Protein AF-A0A098VLY6-F1 (afdb_monomer)

Sequence (222 aa):
MALKIIPLNLQITNHDNAEEPDHNSGEKIPYRSRPRDVLHELLITQALSPPDILPPIWNGFIRLYGAALVSGAYPSILMRSWHDYESKFGSENLPPSLLDQFMDDQHYMILLLEYGGVDLDHFPLTTLPQLKSLFSQLDYAFEHRDLHLGNILIQSCDDPHHHNDGSKRDAVVCQKVPMFIPVPSEFSGVLPENFASSGIQATIIDYSLSRLQPSAFCFSLI

Foldseek 3Di:
DDKDKAWADPPPDPDPDPPDPPPVVVQDAFDHDYPVLVVVQVVVLCVQAFDPDVVGADQQAKHWPDKDKAFFQDDPVVLVVVVVCCVPPNDPTDRSNSVCVCGRVIIIMMTDIDDLAAFQVPDPPPDPLQVVLVVVSPDDPWFLVDDDSRQKHKDFLPDCVPDDPPDPDDSPPVPQNDDPDPPDPVCPVDDDPGSDNSRMDIYGDDSSPIDDDPVVVPPDPD

Organism: NCBI:txid1485682

InterPro domains:
  I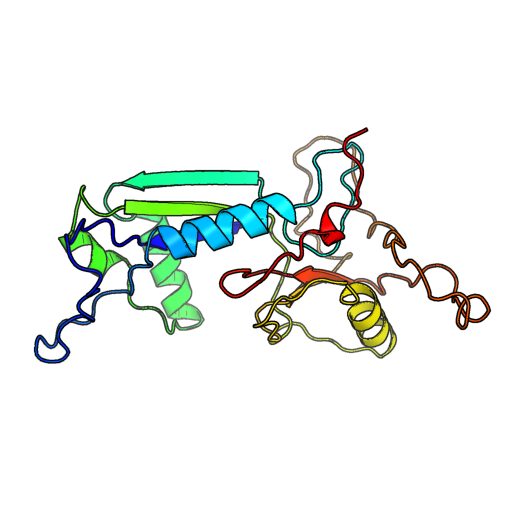PR011009 Protein kinase-like domain superfamily [SSF56112] (90-213)

Structure (mmCIF, N/CA/C/O backbone):
data_AF-A0A098VLY6-F1
#
_entry.id   AF-A0A098VLY6-F1
#
loop_
_atom_site.group_PDB
_atom_site.id
_atom_site.type_symbol
_atom_site.label_atom_id
_atom_site.label_alt_id
_atom_site.label_comp_id
_atom_site.label_asym_id
_atom_site.label_entity_id
_atom_site.label_seq_id
_atom_site.pdbx_PDB_ins_code
_atom_site.Cartn_x
_atom_site.Cartn_y
_atom_site.Cartn_z
_atom_site.occupancy
_atom_site.B_iso_or_equiv
_atom_site.auth_seq_id
_atom_site.auth_comp_id
_atom_site.auth_asym_id
_atom_site.auth_atom_id
_atom_site.pdbx_PDB_model_num
ATOM 1 N N . MET A 1 1 ? -6.340 -9.306 -1.194 1.00 86.69 1 MET A N 1
ATOM 2 C CA . MET A 1 1 ? -4.916 -8.989 -1.447 1.00 86.69 1 MET A CA 1
ATOM 3 C C . MET A 1 1 ? -4.819 -7.728 -2.290 1.00 86.69 1 MET A C 1
ATOM 5 O O . MET A 1 1 ? -5.724 -7.491 -3.085 1.00 86.69 1 MET A O 1
ATOM 9 N N . ALA A 1 2 ? -3.742 -6.963 -2.135 1.00 92.81 2 ALA A N 1
ATOM 10 C CA . ALA A 1 2 ? -3.423 -5.757 -2.895 1.00 92.81 2 ALA A CA 1
ATOM 11 C C . ALA A 1 2 ? -1.984 -5.830 -3.445 1.00 92.81 2 ALA A C 1
ATOM 13 O O . ALA A 1 2 ? -1.121 -6.475 -2.850 1.00 92.81 2 ALA A O 1
ATOM 14 N N . LEU A 1 3 ? -1.725 -5.183 -4.585 1.00 94.56 3 LEU A N 1
ATOM 15 C CA . LEU A 1 3 ? -0.396 -5.095 -5.202 1.00 94.56 3 LEU A CA 1
ATOM 16 C C . LEU A 1 3 ? 0.074 -3.638 -5.191 1.00 94.56 3 LEU A C 1
ATOM 18 O O . LEU A 1 3 ? -0.555 -2.796 -5.831 1.00 94.56 3 LEU A O 1
ATOM 22 N N . LYS A 1 4 ? 1.196 -3.351 -4.522 1.00 95.69 4 LYS A N 1
ATOM 23 C CA . LYS A 1 4 ? 1.906 -2.066 -4.647 1.00 95.69 4 LYS A CA 1
ATOM 24 C C . LYS A 1 4 ? 3.046 -2.248 -5.647 1.00 95.69 4 LYS A C 1
ATOM 26 O O . LYS A 1 4 ? 3.970 -3.016 -5.393 1.00 95.69 4 LYS A O 1
ATOM 31 N N . ILE A 1 5 ? 2.951 -1.583 -6.798 1.00 95.75 5 ILE A N 1
ATOM 32 C CA . ILE A 1 5 ? 3.927 -1.673 -7.894 1.00 95.75 5 ILE A CA 1
ATOM 33 C C . ILE A 1 5 ? 4.701 -0.359 -7.944 1.00 95.75 5 ILE A C 1
ATOM 35 O O . ILE A 1 5 ? 4.121 0.685 -8.230 1.00 95.75 5 ILE A O 1
ATOM 39 N N . ILE A 1 6 ? 6.000 -0.414 -7.662 1.00 95.44 6 ILE A N 1
ATOM 40 C CA . ILE A 1 6 ? 6.855 0.761 -7.479 1.00 95.44 6 ILE A CA 1
ATOM 41 C C . ILE A 1 6 ? 7.921 0.771 -8.583 1.00 95.44 6 ILE A C 1
ATOM 43 O O . ILE A 1 6 ? 8.820 -0.076 -8.555 1.00 95.44 6 ILE A O 1
ATOM 47 N N . PRO A 1 7 ? 7.851 1.694 -9.560 1.00 94.62 7 PRO A N 1
ATOM 48 C CA . PRO A 1 7 ? 8.893 1.853 -10.569 1.00 94.62 7 PRO A CA 1
ATOM 49 C C . PRO A 1 7 ? 10.218 2.251 -9.920 1.00 94.62 7 PRO A C 1
ATOM 51 O O . PRO A 1 7 ? 10.258 3.163 -9.094 1.00 94.62 7 PRO A O 1
ATOM 54 N N . LEU A 1 8 ? 11.310 1.592 -10.303 1.00 93.81 8 LEU A N 1
ATOM 55 C CA . LEU A 1 8 ? 12.643 1.864 -9.771 1.00 93.81 8 LEU A CA 1
ATOM 56 C C . LEU A 1 8 ? 13.496 2.637 -10.769 1.00 93.81 8 LEU A C 1
ATOM 58 O O . LEU A 1 8 ? 13.452 2.396 -11.978 1.00 93.81 8 LEU A O 1
ATOM 62 N N . ASN A 1 9 ? 14.331 3.528 -10.242 1.00 90.62 9 ASN A N 1
ATOM 63 C CA . ASN A 1 9 ? 15.447 4.100 -10.977 1.00 90.62 9 ASN A CA 1
ATOM 64 C C . ASN A 1 9 ? 16.733 3.332 -10.629 1.00 90.62 9 ASN A C 1
ATOM 66 O O . ASN A 1 9 ? 17.380 3.629 -9.626 1.00 90.62 9 ASN A O 1
ATOM 70 N N . LEU A 1 10 ? 17.084 2.323 -11.436 1.00 81.25 10 LEU A N 1
ATOM 71 C CA . LEU A 1 10 ? 18.327 1.551 -11.274 1.00 81.25 10 LEU A CA 1
ATOM 72 C C . LEU A 1 10 ? 19.526 2.152 -12.012 1.00 81.25 10 LEU A C 1
ATOM 74 O O . LEU A 1 10 ? 20.579 1.517 -12.043 1.00 81.25 10 LEU A O 1
ATOM 78 N N . GLN A 1 11 ? 19.403 3.341 -12.612 1.00 69.44 11 GLN A N 1
ATOM 79 C CA . GLN A 1 11 ? 20.552 3.958 -13.265 1.00 69.44 11 GLN A CA 1
ATOM 80 C C . GLN A 1 11 ? 21.645 4.197 -12.217 1.00 69.44 11 GLN A C 1
ATOM 82 O O . GLN A 1 11 ? 21.508 5.033 -11.327 1.00 69.44 11 GLN A O 1
ATOM 87 N N . ILE A 1 12 ? 22.720 3.409 -12.312 1.00 53.53 12 ILE A N 1
ATOM 88 C CA . ILE A 1 12 ? 23.931 3.542 -11.504 1.00 53.53 12 ILE A CA 1
ATOM 89 C C . ILE A 1 12 ? 24.645 4.794 -12.014 1.00 53.53 12 ILE A C 1
ATOM 91 O O . ILE A 1 12 ? 25.591 4.720 -12.798 1.00 53.53 12 ILE A O 1
ATOM 95 N N . THR A 1 13 ? 24.170 5.973 -11.632 1.00 47.97 13 THR A N 1
ATOM 96 C CA . THR A 1 13 ? 24.978 7.174 -11.780 1.00 47.97 13 THR A CA 1
ATOM 97 C C . THR A 1 13 ? 26.049 7.103 -10.700 1.00 47.97 13 THR A C 1
ATOM 99 O O . THR A 1 13 ? 25.750 7.029 -9.511 1.00 47.97 13 THR A O 1
ATOM 102 N N . ASN A 1 14 ? 27.326 7.149 -11.090 1.00 41.88 14 ASN A N 1
ATOM 103 C CA . ASN A 1 14 ? 28.462 7.351 -10.175 1.00 41.88 14 ASN A CA 1
ATOM 104 C C . ASN A 1 14 ? 28.452 8.753 -9.519 1.00 41.88 14 ASN A C 1
ATOM 106 O O . ASN A 1 14 ? 29.492 9.316 -9.191 1.00 41.88 14 ASN A O 1
ATOM 110 N N . HIS A 1 15 ? 27.272 9.335 -9.340 1.00 41.22 15 HIS A N 1
ATOM 111 C CA . HIS A 1 15 ? 27.035 10.598 -8.683 1.00 41.22 15 HIS A CA 1
ATOM 112 C C . HIS A 1 15 ? 25.651 10.551 -8.041 1.00 41.22 15 HIS A C 1
ATOM 114 O O . HIS A 1 15 ? 24.665 10.259 -8.717 1.00 41.22 15 HIS A O 1
ATOM 120 N N . ASP A 1 16 ? 25.592 10.923 -6.762 1.00 42.56 16 ASP A N 1
ATOM 121 C CA . ASP A 1 16 ? 24.393 11.161 -5.941 1.00 42.56 16 ASP A CA 1
ATOM 122 C C . ASP A 1 16 ? 23.454 12.265 -6.480 1.00 42.56 16 ASP A C 1
ATOM 124 O O . ASP A 1 16 ? 22.552 12.732 -5.785 1.00 42.56 16 ASP A O 1
ATOM 128 N N . ASN A 1 17 ? 23.630 12.675 -7.734 1.00 42.62 17 ASN A N 1
ATOM 129 C CA . ASN A 1 17 ? 22.722 13.553 -8.441 1.00 42.62 17 ASN A CA 1
ATOM 130 C C . ASN A 1 17 ? 21.730 12.660 -9.181 1.00 42.62 17 ASN A C 1
ATOM 132 O O . ASN A 1 17 ? 21.939 12.302 -10.337 1.00 42.62 17 ASN A O 1
ATOM 136 N N . ALA A 1 18 ? 20.647 12.282 -8.502 1.00 45.72 18 ALA A N 1
ATOM 137 C CA . ALA A 1 18 ? 19.422 11.997 -9.229 1.00 45.72 18 ALA A CA 1
ATOM 138 C C . ALA A 1 18 ? 19.091 13.285 -9.990 1.00 45.72 18 ALA A C 1
ATOM 140 O O . ALA A 1 18 ? 18.634 14.248 -9.377 1.00 45.72 18 ALA A O 1
ATOM 141 N N . GLU A 1 19 ? 19.420 13.344 -11.279 1.00 45.22 19 GLU A N 1
ATOM 142 C CA . GLU A 1 19 ? 18.868 14.373 -12.145 1.00 45.22 19 GLU A CA 1
ATOM 143 C C . GLU A 1 19 ? 17.350 14.205 -12.055 1.00 45.22 19 GLU A C 1
ATOM 145 O O . GLU A 1 19 ? 16.788 13.199 -12.499 1.00 45.22 19 GLU A O 1
ATOM 150 N N . GLU A 1 20 ? 16.692 15.147 -11.374 1.00 50.47 20 GLU A N 1
ATOM 151 C CA . GLU A 1 20 ? 15.270 15.352 -11.591 1.00 50.47 20 GLU A CA 1
ATOM 152 C C . GLU A 1 20 ? 15.074 15.491 -13.103 1.00 50.47 20 GLU A C 1
ATOM 154 O O . GLU A 1 20 ? 15.899 16.143 -13.754 1.00 50.47 20 GLU A O 1
ATOM 159 N N . PRO A 1 21 ? 14.055 14.835 -13.682 1.00 48.62 21 PRO A N 1
ATOM 160 C CA . PRO A 1 21 ? 13.837 14.893 -15.117 1.00 48.62 21 PRO A CA 1
ATOM 161 C C . PRO A 1 21 ? 13.827 16.356 -15.552 1.00 48.62 21 PRO A C 1
ATOM 163 O O . PRO A 1 21 ? 13.098 17.165 -14.977 1.00 48.62 21 PRO A O 1
ATOM 166 N N . ASP A 1 22 ? 14.667 16.685 -16.536 1.00 42.53 22 ASP A N 1
ATOM 167 C CA . ASP A 1 22 ? 14.789 18.033 -17.075 1.00 42.53 22 ASP A CA 1
ATOM 168 C C . ASP A 1 22 ? 13.398 18.559 -17.447 1.00 42.53 22 ASP A C 1
ATOM 170 O O . ASP A 1 22 ? 12.787 18.139 -18.439 1.00 42.53 22 ASP A O 1
ATOM 174 N N . HIS A 1 23 ? 12.895 19.489 -16.632 1.00 48.69 23 HIS A N 1
ATOM 175 C CA . HIS A 1 23 ? 11.610 20.148 -16.826 1.00 48.69 23 HIS A CA 1
ATOM 176 C C . HIS A 1 23 ? 11.538 20.936 -18.153 1.00 48.69 23 HIS A C 1
ATOM 178 O O . HIS A 1 23 ? 10.452 21.393 -18.510 1.00 48.69 23 HIS A O 1
ATOM 184 N N . ASN A 1 24 ? 12.635 21.063 -18.918 1.00 46.50 24 ASN A N 1
ATOM 185 C CA . ASN A 1 24 ? 12.639 21.640 -20.269 1.00 46.50 24 ASN A CA 1
ATOM 186 C C . ASN A 1 24 ? 12.339 20.655 -21.411 1.00 46.50 24 ASN A C 1
ATOM 188 O O . ASN A 1 24 ? 12.149 21.106 -22.541 1.00 46.50 24 ASN A O 1
ATOM 192 N N . SER A 1 25 ? 12.259 19.344 -21.167 1.00 51.50 25 SER A N 1
ATOM 193 C CA . SER A 1 25 ? 11.974 18.355 -22.227 1.00 51.50 25 SER A CA 1
ATOM 194 C C . SER A 1 25 ? 10.483 18.212 -22.571 1.00 51.50 25 SER A C 1
ATOM 196 O O . SER A 1 25 ? 10.139 17.638 -23.601 1.00 51.50 25 SER A O 1
ATOM 198 N N . GLY A 1 26 ? 9.575 18.745 -21.744 1.00 56.12 26 GLY A N 1
ATOM 199 C CA . GLY A 1 26 ? 8.121 18.663 -21.957 1.00 56.12 26 GLY A CA 1
ATOM 200 C C . GLY A 1 26 ? 7.519 17.254 -21.826 1.00 56.12 26 GLY A C 1
ATOM 201 O O . GLY A 1 26 ? 6.295 17.120 -21.798 1.00 56.12 26 GLY A O 1
ATOM 202 N N . GLU A 1 27 ? 8.343 16.214 -21.697 1.00 61.16 27 GLU A N 1
ATOM 203 C CA . GLU A 1 27 ? 7.914 14.823 -21.599 1.00 61.16 27 GLU A CA 1
ATOM 204 C C . GLU A 1 27 ? 7.720 14.437 -20.127 1.00 61.16 27 GLU A C 1
ATOM 206 O O . GLU A 1 27 ? 8.661 14.282 -19.349 1.00 61.16 27 GLU A O 1
ATOM 211 N N . LYS A 1 28 ? 6.456 14.336 -19.708 1.00 80.56 28 LYS A N 1
ATOM 212 C CA . LYS A 1 28 ? 6.099 13.914 -18.351 1.00 80.56 28 LYS A CA 1
ATOM 213 C C . LYS A 1 28 ? 6.182 12.394 -18.262 1.00 80.56 28 LYS A C 1
ATOM 215 O O . LYS A 1 28 ? 5.290 11.715 -18.756 1.00 80.56 28 LYS A O 1
ATOM 220 N N . ILE A 1 29 ? 7.208 11.870 -17.601 1.00 82.06 29 ILE A N 1
ATOM 221 C CA . ILE A 1 29 ? 7.307 10.442 -17.266 1.00 82.06 29 ILE A CA 1
ATOM 222 C C . ILE A 1 29 ? 6.875 10.187 -15.814 1.00 82.06 29 ILE A C 1
ATOM 224 O O . ILE A 1 29 ? 7.062 11.065 -14.966 1.00 82.06 29 ILE A O 1
ATOM 228 N N . PRO A 1 30 ? 6.313 9.005 -15.491 1.00 86.31 30 PRO A N 1
ATOM 229 C CA . PRO A 1 30 ? 6.031 8.621 -14.114 1.00 86.31 30 PRO A CA 1
ATOM 230 C C . PRO A 1 30 ? 7.292 8.673 -13.247 1.00 86.31 30 PRO A C 1
ATOM 232 O O . PRO A 1 30 ? 8.387 8.320 -13.695 1.00 86.31 30 PRO A O 1
ATOM 235 N N . TYR A 1 31 ? 7.133 9.097 -11.992 1.00 88.31 31 TYR A N 1
ATOM 236 C CA . TYR A 1 31 ? 8.233 9.121 -11.034 1.00 88.31 31 TYR A CA 1
ATOM 237 C C . TYR A 1 31 ? 8.780 7.706 -10.802 1.00 88.31 31 TYR A C 1
ATOM 239 O O . TYR A 1 31 ? 8.026 6.736 -10.701 1.00 88.31 31 TYR A O 1
ATOM 247 N N . ARG A 1 32 ? 10.108 7.596 -10.709 1.00 91.06 32 ARG A N 1
ATOM 248 C CA . ARG A 1 32 ? 10.817 6.342 -10.438 1.00 91.06 32 ARG A CA 1
ATOM 249 C C . ARG A 1 32 ? 11.577 6.478 -9.126 1.00 91.06 32 ARG A C 1
ATOM 251 O O . ARG A 1 32 ? 12.459 7.328 -9.005 1.00 91.06 32 ARG A O 1
ATOM 258 N N . SER A 1 33 ? 11.248 5.628 -8.164 1.00 93.00 33 SER A N 1
ATOM 259 C CA . SER A 1 33 ? 11.792 5.678 -6.811 1.00 93.00 33 SER A CA 1
ATOM 260 C C . SER A 1 33 ? 13.238 5.193 -6.759 1.00 93.00 33 SER A C 1
ATOM 262 O O . SER A 1 33 ? 13.657 4.311 -7.519 1.00 93.00 33 SER A O 1
ATOM 264 N N . ARG A 1 34 ? 14.018 5.743 -5.822 1.00 93.56 34 ARG A N 1
ATOM 265 C CA . ARG A 1 34 ? 15.383 5.270 -5.575 1.00 93.56 34 ARG A CA 1
ATOM 266 C C . ARG A 1 34 ? 15.329 3.897 -4.899 1.00 93.56 34 ARG A C 1
ATOM 268 O O . ARG A 1 34 ? 14.558 3.720 -3.955 1.00 93.56 34 ARG A O 1
ATOM 275 N N . PRO A 1 35 ? 16.190 2.940 -5.281 1.00 94.00 35 PRO A N 1
ATOM 276 C CA . PRO A 1 35 ? 16.169 1.593 -4.706 1.00 94.00 35 PRO A CA 1
ATOM 277 C C . PRO A 1 35 ? 16.351 1.573 -3.193 1.00 94.00 35 PRO A C 1
ATOM 279 O O . PRO A 1 35 ? 15.764 0.740 -2.513 1.00 94.00 35 PRO A O 1
ATOM 282 N N . ARG A 1 36 ? 17.143 2.510 -2.659 1.00 92.56 36 ARG A N 1
ATOM 283 C CA . ARG A 1 36 ? 17.369 2.648 -1.220 1.00 92.56 36 ARG A CA 1
ATOM 284 C C . ARG A 1 36 ? 16.089 2.994 -0.459 1.00 92.56 36 ARG A C 1
ATOM 286 O O . ARG A 1 36 ? 15.874 2.431 0.608 1.00 92.56 36 ARG A O 1
ATOM 293 N N . ASP A 1 37 ? 15.267 3.884 -1.005 1.00 93.25 37 ASP A N 1
ATOM 294 C CA . ASP A 1 37 ? 14.035 4.339 -0.355 1.00 93.25 37 ASP A CA 1
ATOM 295 C C . ASP A 1 37 ? 12.988 3.217 -0.373 1.00 93.25 37 ASP A C 1
ATOM 297 O O . ASP A 1 37 ? 12.361 2.922 0.640 1.00 93.25 37 ASP A O 1
ATOM 301 N N . VAL A 1 38 ? 12.895 2.490 -1.491 1.00 95.44 38 VAL A N 1
ATOM 302 C CA . VAL A 1 38 ? 12.003 1.326 -1.612 1.00 95.44 38 VAL A CA 1
ATOM 303 C C . VAL A 1 38 ? 12.462 0.155 -0.743 1.00 95.44 38 VAL A C 1
ATOM 305 O O . VAL A 1 38 ? 11.641 -0.534 -0.142 1.00 95.44 38 VAL A O 1
ATOM 308 N N . LEU A 1 39 ? 13.775 -0.074 -0.635 1.00 94.75 39 LEU A N 1
ATOM 309 C CA . LEU A 1 39 ? 14.324 -1.073 0.280 1.00 94.75 39 LEU A CA 1
ATOM 310 C C . LEU A 1 39 ? 14.026 -0.708 1.739 1.00 94.75 39 LEU A C 1
ATOM 312 O O . LEU A 1 39 ? 13.679 -1.588 2.521 1.00 94.75 39 LEU A O 1
ATOM 316 N N . HIS A 1 40 ? 14.145 0.571 2.106 1.00 93.50 40 HIS A N 1
ATOM 317 C CA . HIS A 1 40 ? 13.785 1.058 3.440 1.00 93.50 40 HIS A CA 1
ATOM 318 C C . HIS A 1 40 ? 12.313 0.774 3.756 1.00 93.50 40 HIS A C 1
ATOM 320 O O . HIS A 1 40 ? 12.021 0.177 4.792 1.00 93.50 40 HIS A O 1
ATOM 326 N N . GLU A 1 41 ? 11.405 1.111 2.837 1.00 95.25 41 GLU A N 1
ATOM 327 C CA . GLU A 1 41 ? 9.977 0.816 2.982 1.00 95.25 41 GLU A CA 1
ATOM 328 C C . GLU A 1 41 ? 9.719 -0.693 3.127 1.00 95.25 41 GLU A C 1
ATOM 330 O O . GLU A 1 41 ? 9.025 -1.112 4.055 1.00 95.25 41 GLU A O 1
ATOM 335 N N . LEU A 1 42 ? 10.311 -1.524 2.262 1.00 95.75 42 LEU A N 1
ATOM 336 C CA . LEU A 1 42 ? 10.178 -2.983 2.315 1.00 95.75 42 LEU A CA 1
ATOM 337 C C . LEU A 1 42 ? 10.622 -3.542 3.672 1.00 95.75 42 LEU A C 1
ATOM 339 O O . LEU A 1 42 ? 9.906 -4.347 4.264 1.00 95.75 42 LEU A O 1
ATOM 343 N N . LEU A 1 43 ? 11.778 -3.107 4.181 1.00 94.75 43 LEU A N 1
ATOM 344 C CA . LEU A 1 43 ? 12.317 -3.592 5.452 1.00 94.75 43 LEU A CA 1
ATOM 345 C C . LEU A 1 43 ? 11.423 -3.217 6.638 1.00 94.75 43 LEU A C 1
ATOM 347 O O . LEU A 1 43 ? 11.208 -4.052 7.516 1.00 94.75 43 LEU A O 1
ATOM 351 N N . ILE A 1 44 ? 10.877 -1.997 6.665 1.00 92.62 44 ILE A N 1
ATOM 352 C CA . ILE A 1 44 ? 9.941 -1.592 7.723 1.00 92.62 44 ILE A CA 1
ATOM 353 C C . ILE A 1 44 ? 8.616 -2.343 7.589 1.00 92.62 44 ILE A C 1
ATOM 355 O O . ILE A 1 44 ? 8.123 -2.867 8.586 1.00 92.62 44 ILE A O 1
ATOM 359 N N . THR A 1 45 ? 8.080 -2.462 6.371 1.00 93.62 45 THR A N 1
ATOM 360 C CA . THR A 1 45 ? 6.851 -3.226 6.103 1.00 93.62 45 THR A CA 1
ATOM 361 C C . THR A 1 45 ? 6.999 -4.663 6.586 1.00 93.62 45 THR A C 1
ATOM 363 O O . THR A 1 45 ? 6.136 -5.173 7.292 1.00 93.62 45 THR A O 1
ATOM 366 N N . GLN A 1 46 ? 8.118 -5.311 6.266 1.00 92.94 46 GLN A N 1
ATOM 367 C CA . GLN A 1 46 ? 8.399 -6.676 6.693 1.00 92.94 46 GLN A CA 1
ATOM 368 C C . GLN A 1 46 ? 8.543 -6.794 8.216 1.00 92.94 46 GLN A C 1
ATOM 370 O O . GLN A 1 46 ? 8.065 -7.766 8.791 1.00 92.94 46 GLN A O 1
ATOM 375 N N . ALA A 1 47 ? 9.190 -5.826 8.871 1.00 90.06 47 ALA A N 1
ATOM 376 C CA . ALA A 1 47 ? 9.381 -5.839 10.321 1.00 90.06 47 ALA A CA 1
ATOM 377 C C . ALA A 1 47 ? 8.079 -5.606 11.106 1.00 90.06 47 ALA A C 1
ATOM 379 O O . ALA A 1 47 ? 7.928 -6.145 12.200 1.00 90.06 47 ALA A O 1
ATOM 380 N N . LEU A 1 48 ? 7.158 -4.802 10.566 1.00 88.75 48 LEU A N 1
ATOM 381 C CA . LEU A 1 48 ? 5.858 -4.510 11.179 1.00 88.75 48 LEU A CA 1
ATOM 382 C C . LEU A 1 48 ? 4.771 -5.520 10.804 1.00 88.75 48 LEU A C 1
ATOM 384 O O . LEU A 1 48 ? 3.797 -5.659 11.547 1.00 88.75 48 LEU A O 1
ATOM 388 N N . SER A 1 49 ? 4.935 -6.221 9.677 1.00 89.00 49 SER A N 1
ATOM 389 C CA . SER A 1 49 ? 3.986 -7.224 9.198 1.00 89.00 49 SER A CA 1
ATOM 390 C C . SER A 1 49 ? 3.655 -8.219 10.315 1.00 89.00 49 SER A C 1
ATOM 392 O O . SER A 1 49 ? 4.574 -8.790 10.913 1.00 89.00 49 SER A O 1
ATOM 394 N N . PRO A 1 50 ? 2.363 -8.465 10.604 1.00 84.00 50 PRO A N 1
ATOM 395 C CA . PRO A 1 50 ? 1.993 -9.409 11.638 1.00 84.00 50 PRO A CA 1
ATOM 396 C C . PRO A 1 50 ? 2.564 -10.800 11.334 1.00 84.00 50 PRO A C 1
ATOM 398 O O . PRO A 1 50 ? 2.563 -11.231 10.176 1.00 84.00 50 PRO A O 1
ATOM 401 N N . PRO A 1 51 ? 3.050 -11.520 12.359 1.00 78.56 51 PRO A N 1
ATOM 402 C CA . PRO A 1 51 ? 3.726 -12.790 12.160 1.00 78.56 51 PRO A CA 1
ATOM 403 C C . PRO A 1 51 ? 2.758 -13.860 11.637 1.00 78.56 51 PRO A C 1
ATOM 405 O O . PRO A 1 51 ? 1.557 -13.853 11.933 1.00 78.56 51 PRO A O 1
ATOM 408 N N . ASP A 1 52 ? 3.291 -14.822 10.886 1.00 74.94 52 ASP A N 1
ATOM 409 C CA . ASP A 1 52 ? 2.559 -16.001 10.406 1.00 74.94 52 ASP A CA 1
ATOM 410 C C . ASP A 1 52 ? 2.448 -17.066 11.515 1.00 74.94 52 ASP A C 1
ATOM 412 O O . ASP A 1 52 ? 2.925 -18.194 11.393 1.00 74.94 52 ASP A O 1
ATOM 416 N N . ILE A 1 53 ? 1.845 -16.691 12.646 1.00 72.38 53 ILE A N 1
ATOM 417 C CA . ILE A 1 53 ? 1.508 -17.607 13.745 1.00 72.38 53 ILE A CA 1
ATOM 418 C C . ILE A 1 53 ? 0.053 -18.041 13.569 1.00 72.38 53 ILE A C 1
ATOM 420 O O . ILE A 1 53 ? -0.774 -17.253 13.125 1.00 72.38 53 ILE A O 1
ATOM 424 N N . LEU A 1 54 ? -0.276 -19.289 13.911 1.00 57.22 54 LEU A N 1
ATOM 425 C CA . LEU A 1 54 ? -1.666 -19.738 13.991 1.00 57.22 54 LEU A CA 1
ATOM 426 C C . LEU A 1 54 ? -2.209 -19.544 15.419 1.00 57.22 54 LEU A C 1
ATOM 428 O O . LEU A 1 54 ? -1.608 -20.080 16.355 1.00 57.22 54 LEU A O 1
ATOM 432 N N . PRO A 1 55 ? -3.362 -18.865 15.599 1.00 62.22 55 PRO A N 1
ATOM 433 C CA . PRO A 1 55 ? -4.111 -18.090 14.598 1.00 62.22 55 PRO A CA 1
ATOM 434 C C . PRO A 1 55 ? -3.402 -16.763 14.250 1.00 62.22 55 PRO A C 1
ATOM 436 O O . PRO A 1 55 ? -2.721 -16.226 15.128 1.00 62.22 55 PRO A O 1
ATOM 439 N N . PRO A 1 56 ? -3.563 -16.221 13.018 1.00 62.94 56 PRO A N 1
ATOM 440 C CA . PRO A 1 56 ? -2.925 -14.963 12.620 1.00 62.94 56 PRO A CA 1
ATOM 441 C C . PRO A 1 56 ? -3.321 -13.893 13.622 1.00 62.94 56 PRO A C 1
ATOM 443 O O . PRO A 1 56 ? -4.503 -13.786 13.898 1.00 62.94 56 PRO A O 1
ATOM 446 N N . ILE A 1 57 ? -2.385 -13.141 14.191 1.00 68.62 57 ILE A N 1
ATOM 447 C CA . ILE A 1 57 ? -2.717 -12.088 15.157 1.00 68.62 57 ILE A CA 1
ATOM 448 C C . ILE A 1 57 ? -2.655 -10.754 14.423 1.00 68.62 57 ILE A C 1
ATOM 450 O O . ILE A 1 57 ? -1.584 -10.373 13.953 1.00 68.62 57 ILE A O 1
ATOM 454 N N . TRP A 1 58 ? -3.782 -10.048 14.308 1.00 72.44 58 TRP A N 1
ATOM 455 C CA . TRP A 1 58 ? -3.771 -8.655 13.852 1.00 72.44 58 TRP A CA 1
ATOM 456 C C . TRP A 1 58 ? -3.047 -7.771 14.877 1.00 72.44 58 TRP A C 1
ATOM 458 O O . TRP A 1 58 ? -3.300 -7.862 16.081 1.00 72.44 58 TRP A O 1
ATOM 468 N N . ASN A 1 59 ? -2.138 -6.922 14.395 1.00 78.50 59 ASN A N 1
ATOM 469 C CA . ASN A 1 59 ? -1.292 -6.051 15.215 1.00 78.50 59 ASN A CA 1
ATOM 470 C C . ASN A 1 59 ? -1.368 -4.566 14.810 1.00 78.50 59 ASN A C 1
ATOM 472 O O . ASN A 1 59 ? -0.521 -3.791 15.242 1.00 78.50 59 ASN A O 1
ATOM 476 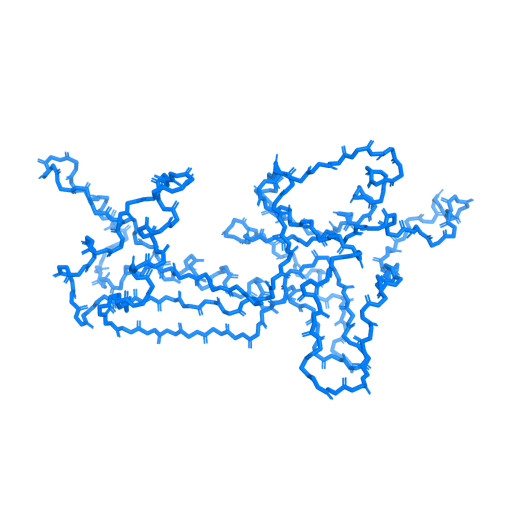N N . GLY A 1 60 ? -2.331 -4.181 13.963 1.00 86.06 60 GLY A N 1
ATOM 477 C CA . GLY A 1 60 ? -2.491 -2.801 13.485 1.00 86.06 60 GLY A CA 1
ATOM 478 C C . GLY A 1 60 ? -1.680 -2.429 12.244 1.00 86.06 60 GLY A C 1
ATOM 479 O O . GLY A 1 60 ? -1.902 -1.356 11.682 1.00 86.06 60 GLY A O 1
ATOM 480 N N . PHE A 1 61 ? -0.797 -3.304 11.764 1.00 90.31 61 PHE A N 1
ATOM 481 C CA . PHE A 1 61 ? 0.056 -3.052 10.603 1.00 90.31 61 PHE A CA 1
ATOM 482 C C . PHE A 1 61 ? -0.293 -3.978 9.439 1.00 90.31 61 PHE A C 1
ATOM 484 O O . PHE A 1 61 ? -0.807 -5.083 9.631 1.00 90.31 61 PHE A O 1
ATOM 491 N N . ILE A 1 62 ? -0.037 -3.518 8.213 1.00 92.69 62 ILE A N 1
ATOM 492 C CA . ILE A 1 62 ? -0.375 -4.280 7.013 1.00 92.69 62 ILE A CA 1
ATOM 493 C C . ILE A 1 62 ? 0.488 -5.533 6.900 1.00 92.69 62 ILE A C 1
ATOM 495 O O . ILE A 1 62 ? 1.709 -5.490 7.065 1.00 92.69 62 ILE A O 1
ATOM 499 N N . ARG A 1 63 ? -0.142 -6.663 6.576 1.00 91.69 63 ARG A N 1
ATOM 500 C CA . ARG A 1 63 ? 0.591 -7.890 6.278 1.00 91.69 63 ARG A CA 1
ATOM 501 C C . ARG A 1 63 ? 1.226 -7.822 4.898 1.00 91.69 63 ARG A C 1
ATOM 503 O O . ARG A 1 63 ? 0.558 -7.546 3.900 1.00 91.69 63 ARG A O 1
ATOM 510 N N . LEU A 1 64 ? 2.510 -8.154 4.856 1.00 93.62 64 LEU A N 1
ATOM 511 C CA . LEU A 1 64 ? 3.272 -8.396 3.640 1.00 93.62 64 LEU A CA 1
ATOM 512 C C . LEU A 1 64 ? 3.349 -9.902 3.392 1.00 93.62 64 LEU A C 1
ATOM 514 O O . LEU A 1 64 ? 3.992 -10.625 4.145 1.00 93.62 64 LEU A O 1
ATOM 518 N N . TYR A 1 65 ? 2.728 -10.377 2.314 1.00 93.62 65 TYR A N 1
ATOM 519 C CA . TYR A 1 65 ? 2.828 -11.779 1.895 1.00 93.62 65 TYR A CA 1
ATOM 520 C C . TYR A 1 65 ? 4.113 -12.074 1.119 1.00 93.62 65 TYR A C 1
ATOM 522 O O . TYR A 1 65 ? 4.565 -13.215 1.069 1.00 93.62 65 TYR A O 1
ATOM 530 N N . GLY A 1 66 ? 4.695 -11.062 0.476 1.00 95.44 66 GLY A N 1
ATOM 531 C CA . GLY A 1 66 ? 5.944 -11.216 -0.259 1.00 95.44 66 GLY A CA 1
ATOM 532 C C . GLY A 1 66 ? 6.318 -9.986 -1.071 1.00 95.44 66 GLY A C 1
ATOM 533 O O . GLY A 1 66 ? 5.505 -9.085 -1.279 1.00 95.44 66 GLY A O 1
ATOM 534 N N . ALA A 1 67 ? 7.558 -9.973 -1.552 1.00 97.25 67 ALA A N 1
ATOM 535 C CA . ALA A 1 67 ? 8.082 -8.932 -2.421 1.00 97.25 67 ALA A CA 1
ATOM 536 C C . ALA A 1 67 ? 8.843 -9.541 -3.604 1.00 97.25 67 ALA A C 1
ATOM 538 O O . ALA A 1 67 ? 9.472 -10.593 -3.467 1.00 97.25 67 ALA A O 1
ATOM 539 N N . ALA A 1 68 ? 8.796 -8.882 -4.759 1.00 97.12 68 ALA A N 1
ATOM 540 C CA . ALA A 1 68 ? 9.499 -9.312 -5.961 1.00 97.12 68 ALA A CA 1
ATOM 541 C C . ALA A 1 68 ? 10.109 -8.118 -6.700 1.00 97.12 68 ALA A C 1
ATOM 543 O O . ALA A 1 68 ? 9.434 -7.122 -6.949 1.00 97.12 68 ALA A O 1
ATOM 544 N N . LEU A 1 69 ? 11.376 -8.251 -7.092 1.00 95.81 69 LEU A N 1
ATOM 545 C CA . LEU A 1 69 ? 12.023 -7.357 -8.046 1.00 95.81 69 LEU A CA 1
ATOM 546 C C . LEU A 1 69 ? 11.850 -7.948 -9.446 1.00 95.81 69 LEU A C 1
ATOM 548 O O . LEU A 1 69 ? 12.320 -9.056 -9.707 1.00 95.81 69 LEU A O 1
ATOM 552 N N . VAL A 1 70 ? 11.186 -7.218 -10.335 1.00 94.19 70 VAL A N 1
ATOM 553 C CA . VAL A 1 70 ? 10.924 -7.647 -11.716 1.00 94.19 70 VAL A CA 1
ATOM 554 C C . VAL A 1 70 ? 11.441 -6.613 -12.711 1.00 94.19 70 VAL A C 1
ATOM 556 O O . VAL A 1 70 ? 11.686 -5.464 -12.340 1.00 94.19 70 VAL A O 1
ATOM 559 N N . SER A 1 71 ? 11.599 -7.016 -13.969 1.00 92.75 71 SER A N 1
ATOM 560 C CA . SER A 1 71 ? 11.881 -6.119 -15.089 1.00 92.75 71 SER A CA 1
ATOM 561 C C . SER A 1 71 ? 10.998 -6.454 -16.285 1.00 92.75 71 SER A C 1
ATOM 563 O O . SER A 1 71 ? 10.557 -7.600 -16.421 1.00 92.75 71 SER A O 1
ATOM 565 N N . GLY A 1 72 ? 10.720 -5.460 -17.123 1.00 91.06 72 GLY A N 1
ATOM 566 C CA . GLY A 1 72 ? 9.880 -5.622 -18.309 1.00 91.06 72 GLY A CA 1
ATOM 567 C C . GLY A 1 72 ? 8.836 -4.526 -18.471 1.00 91.06 72 GLY A C 1
ATOM 568 O O . GLY A 1 72 ? 8.642 -3.689 -17.594 1.00 91.06 72 GLY A O 1
ATOM 569 N N . ALA A 1 73 ? 8.113 -4.580 -19.586 1.00 89.88 73 ALA A N 1
ATOM 570 C CA . ALA A 1 73 ? 6.971 -3.706 -19.836 1.00 89.88 73 ALA A CA 1
ATOM 571 C C . ALA A 1 73 ? 5.808 -3.965 -18.862 1.00 89.88 73 ALA A C 1
ATOM 573 O O . ALA A 1 73 ? 5.640 -5.069 -18.326 1.00 89.88 73 ALA A O 1
ATOM 574 N N . TYR A 1 74 ? 4.953 -2.957 -18.674 1.00 90.88 74 TYR A N 1
ATOM 575 C CA . TYR A 1 74 ? 3.807 -3.088 -17.780 1.00 90.88 74 TYR A CA 1
ATOM 576 C C . TYR A 1 74 ? 2.764 -4.062 -18.371 1.00 90.88 74 TYR A C 1
ATOM 578 O O . TYR A 1 74 ? 2.308 -3.870 -19.502 1.00 90.88 74 TYR A O 1
ATOM 586 N N . PRO A 1 75 ? 2.336 -5.113 -17.643 1.00 91.19 75 PRO A N 1
ATOM 587 C CA . PRO A 1 75 ? 1.420 -6.112 -18.188 1.00 91.19 75 PRO A CA 1
ATOM 588 C C . PRO A 1 75 ? 0.105 -5.511 -18.707 1.00 91.19 75 PRO A C 1
ATOM 590 O O . PRO A 1 75 ? -0.544 -4.718 -18.023 1.00 91.19 75 PRO A O 1
ATOM 593 N N . SER A 1 76 ? -0.350 -5.965 -19.881 1.00 91.81 76 SER A N 1
ATOM 594 C CA . SER A 1 76 ? -1.558 -5.446 -20.549 1.00 91.81 76 SER A CA 1
ATOM 595 C C . SER A 1 76 ? -2.824 -5.538 -19.691 1.00 91.81 76 SER A C 1
ATOM 597 O O . SER A 1 76 ? -3.678 -4.652 -19.743 1.00 91.81 76 SER A O 1
ATOM 599 N N . ILE A 1 77 ? -2.933 -6.578 -18.856 1.00 94.69 77 ILE A N 1
ATOM 600 C CA . ILE A 1 77 ? -4.039 -6.731 -17.905 1.00 94.69 77 ILE A CA 1
ATOM 601 C C . ILE A 1 77 ? -4.052 -5.615 -16.855 1.00 94.69 77 ILE A C 1
ATOM 603 O O . ILE A 1 77 ? -5.113 -5.076 -16.556 1.00 94.69 77 ILE A O 1
ATOM 607 N N . LEU A 1 78 ? -2.885 -5.219 -16.341 1.00 94.00 78 LEU A N 1
ATOM 608 C CA . LEU A 1 78 ? -2.780 -4.144 -15.360 1.00 94.00 78 LEU A CA 1
ATOM 609 C C . LEU A 1 78 ? -2.955 -2.772 -16.022 1.00 94.00 78 LEU A C 1
ATOM 611 O O . LEU A 1 78 ? -3.544 -1.880 -15.419 1.00 94.00 78 LEU A O 1
ATOM 615 N N . MET A 1 79 ? -2.535 -2.620 -17.282 1.00 93.56 79 MET A N 1
ATOM 616 C CA . MET A 1 79 ? -2.840 -1.425 -18.080 1.00 93.56 79 MET A CA 1
ATOM 617 C C . MET A 1 79 ? -4.326 -1.238 -18.286 1.00 93.56 79 MET A C 1
ATOM 619 O O . MET A 1 79 ? -4.828 -0.133 -18.090 1.00 93.56 79 MET A O 1
ATOM 623 N N . ARG A 1 80 ? -5.055 -2.303 -18.606 1.00 95.25 80 ARG A N 1
ATOM 624 C CA . ARG A 1 80 ? -6.510 -2.228 -18.689 1.00 95.25 80 ARG A CA 1
ATOM 625 C C . ARG A 1 80 ? -7.132 -1.807 -17.356 1.00 95.25 80 ARG A C 1
ATOM 627 O O . ARG A 1 80 ? -7.941 -0.888 -17.349 1.00 95.25 80 ARG A O 1
ATOM 634 N N . SER A 1 81 ? -6.706 -2.413 -16.247 1.00 94.94 81 SER A N 1
ATOM 635 C CA . SER A 1 81 ? -7.192 -2.047 -14.910 1.00 94.94 81 SER A CA 1
ATOM 636 C C . SER A 1 81 ? -6.910 -0.583 -14.559 1.00 94.94 81 SER A C 1
ATOM 638 O O . SER A 1 81 ? -7.770 0.072 -13.978 1.00 94.94 81 SER A O 1
ATOM 640 N N . TRP A 1 82 ? -5.743 -0.055 -14.942 1.00 95.12 82 TRP A N 1
ATOM 641 C CA . TRP A 1 82 ? -5.398 1.353 -14.737 1.00 95.12 82 TRP A CA 1
ATOM 642 C C . TRP A 1 82 ? -6.339 2.288 -15.513 1.00 95.12 82 TRP A C 1
ATOM 644 O O . TRP A 1 82 ? -6.887 3.215 -14.927 1.00 95.12 82 TRP A O 1
ATOM 654 N N . HIS A 1 83 ? -6.610 2.008 -16.795 1.00 95.44 83 HIS A N 1
ATOM 655 C CA . HIS A 1 83 ? -7.544 2.810 -17.600 1.00 95.44 83 HIS A CA 1
ATOM 656 C C . HIS A 1 83 ? -8.988 2.720 -17.085 1.00 95.44 83 HIS A C 1
ATOM 658 O O . HIS A 1 83 ? -9.700 3.725 -17.044 1.00 95.44 83 HIS A O 1
ATOM 664 N N . ASP A 1 84 ? -9.424 1.526 -16.672 1.00 96.44 84 ASP A N 1
ATOM 665 C CA . ASP A 1 84 ? -10.750 1.325 -16.087 1.00 96.44 84 ASP A CA 1
ATOM 666 C C . ASP A 1 84 ? -10.902 2.128 -14.784 1.00 96.44 84 ASP A C 1
ATOM 668 O O . ASP A 1 84 ? -11.969 2.695 -14.543 1.00 96.44 84 ASP A O 1
ATOM 672 N N . TYR A 1 85 ? -9.848 2.206 -13.964 1.00 94.31 85 TYR A N 1
ATOM 673 C CA . TYR A 1 85 ? -9.818 3.026 -12.752 1.00 94.31 85 TYR A CA 1
ATOM 674 C C . TYR A 1 85 ? -9.840 4.525 -13.080 1.00 94.31 85 TYR A C 1
ATOM 676 O O . TYR A 1 85 ? -10.738 5.227 -12.617 1.00 94.31 85 TYR A O 1
ATOM 684 N N . GLU A 1 86 ? -8.927 4.989 -13.940 1.00 95.44 86 GLU A N 1
ATOM 685 C CA . GLU A 1 86 ? -8.832 6.385 -14.391 1.00 95.44 86 GLU A CA 1
ATOM 686 C C . GLU A 1 86 ? -10.176 6.903 -14.909 1.00 95.44 86 GLU A C 1
ATOM 688 O O . GLU A 1 86 ? -10.654 7.957 -14.500 1.00 95.44 86 GLU A O 1
ATOM 693 N N . SER A 1 87 ? -10.847 6.122 -15.758 1.00 95.94 87 SER A N 1
ATOM 694 C CA . SER A 1 87 ? -12.131 6.523 -16.341 1.00 95.94 87 SER A CA 1
ATOM 695 C C . SER A 1 87 ? -13.264 6.688 -15.320 1.00 95.94 87 SER A C 1
ATOM 697 O O . SER A 1 87 ? -14.231 7.399 -15.593 1.00 95.94 87 SER A O 1
ATOM 699 N N . LYS A 1 88 ? -13.176 6.013 -14.166 1.00 95.12 88 LYS A N 1
ATOM 700 C CA . LYS A 1 88 ? -14.227 5.989 -13.138 1.00 95.12 88 LYS A CA 1
ATOM 701 C C . LYS A 1 88 ? -13.963 6.961 -11.997 1.00 95.12 88 LYS A C 1
ATOM 703 O O . LYS A 1 88 ? -14.915 7.546 -11.488 1.00 95.12 88 LYS A O 1
ATOM 708 N N . PHE A 1 89 ? -12.707 7.093 -11.588 1.00 92.00 89 PHE A N 1
ATOM 709 C CA . PHE A 1 89 ? -12.321 7.806 -10.369 1.00 92.00 89 PHE A CA 1
ATOM 710 C C . PHE A 1 89 ? -11.345 8.958 -10.629 1.00 92.00 89 PHE A C 1
ATOM 712 O O . PHE A 1 89 ? -11.184 9.814 -9.764 1.00 92.00 89 PHE A O 1
ATOM 719 N N . GLY A 1 90 ? -10.728 9.005 -11.813 1.00 92.00 90 GLY A N 1
ATOM 720 C CA . GLY A 1 90 ? -9.539 9.812 -12.067 1.00 92.00 90 GL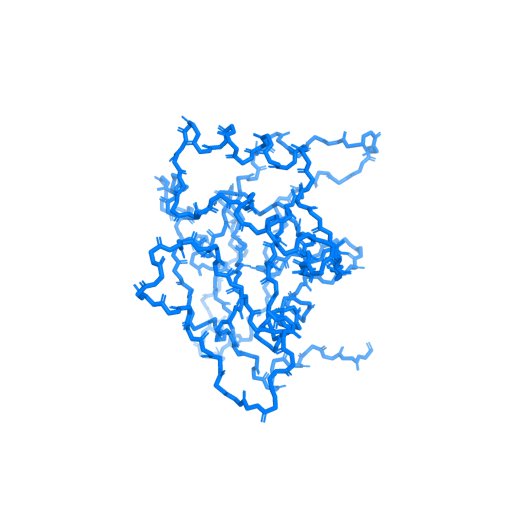Y A CA 1
ATOM 721 C C . GLY A 1 90 ? -8.303 9.276 -11.335 1.00 92.00 90 GLY A C 1
ATOM 722 O O . GLY A 1 90 ? -8.387 8.428 -10.443 1.00 92.00 90 GLY A O 1
ATOM 723 N N . SER A 1 91 ? -7.138 9.778 -11.721 1.00 88.19 91 SER A N 1
ATOM 724 C CA . SER A 1 91 ? -5.839 9.438 -11.149 1.00 88.19 91 SER A CA 1
ATOM 725 C C . SER A 1 91 ? -4.948 10.665 -11.201 1.00 88.19 91 SER A C 1
ATOM 727 O O . SER A 1 91 ? -4.802 11.326 -12.228 1.00 88.19 91 SER A O 1
ATOM 729 N N . GLU A 1 92 ? -4.279 10.931 -10.088 1.00 87.62 92 GLU A N 1
ATOM 730 C CA . GLU A 1 92 ? -3.194 11.912 -10.036 1.00 87.62 92 GLU A CA 1
ATOM 731 C C . GLU A 1 92 ? -1.898 11.346 -10.642 1.00 87.62 92 GLU A C 1
ATOM 733 O O . GLU A 1 92 ? -1.012 12.092 -11.063 1.00 87.62 92 GLU A O 1
ATOM 738 N N . ASN A 1 93 ? -1.794 10.014 -10.724 1.00 88.56 93 ASN A N 1
ATOM 739 C CA . ASN A 1 93 ? -0.647 9.326 -11.298 1.00 88.56 93 ASN A CA 1
ATOM 740 C C . ASN A 1 93 ? -0.684 9.357 -12.824 1.00 88.56 93 ASN A C 1
ATOM 742 O O . ASN A 1 93 ? -1.723 9.116 -13.437 1.00 88.56 93 ASN A O 1
ATOM 746 N N . LEU A 1 94 ? 0.488 9.554 -13.426 1.00 91.19 94 LEU A N 1
ATOM 747 C CA . LEU A 1 94 ? 0.686 9.412 -14.864 1.00 91.19 94 LEU A CA 1
ATOM 748 C C . LEU A 1 94 ? 0.498 7.945 -15.315 1.00 91.19 94 LEU A C 1
ATOM 750 O O . LEU A 1 94 ? 0.826 7.029 -14.553 1.00 91.19 94 LEU A O 1
ATOM 754 N N . PRO A 1 95 ? 0.034 7.704 -16.558 1.00 90.94 95 PRO A N 1
ATOM 755 C CA . PRO A 1 95 ? -0.111 6.359 -17.107 1.00 90.94 95 PRO A CA 1
ATOM 756 C C . PRO A 1 95 ? 1.210 5.573 -17.060 1.00 90.94 95 PRO A C 1
ATOM 758 O O . PRO A 1 95 ? 2.225 6.075 -17.554 1.00 90.94 95 PRO A O 1
ATOM 761 N N . PRO A 1 96 ? 1.235 4.323 -16.556 1.00 91.06 96 PRO A N 1
ATOM 762 C CA . PRO A 1 96 ? 2.476 3.553 -16.513 1.00 91.06 96 PRO A CA 1
ATOM 763 C C . PRO A 1 96 ? 2.996 3.152 -17.899 1.00 91.06 96 PRO A C 1
ATOM 765 O O . PRO A 1 96 ? 4.180 2.865 -18.020 1.00 91.06 96 PRO A O 1
ATOM 768 N N . SER A 1 97 ? 2.165 3.209 -18.948 1.00 90.00 97 SER A N 1
ATOM 769 C CA . SER A 1 97 ? 2.591 3.011 -20.343 1.00 90.00 97 SER A CA 1
ATOM 770 C C . SER A 1 97 ? 3.653 4.018 -20.797 1.00 90.00 97 SER A C 1
ATOM 772 O O . SER A 1 97 ? 4.392 3.768 -21.741 1.00 90.00 97 SER A O 1
ATOM 774 N N . LEU A 1 98 ? 3.773 5.165 -20.121 1.00 90.12 98 LEU A N 1
ATOM 775 C CA . LEU A 1 98 ? 4.844 6.135 -20.372 1.00 90.12 98 LEU A CA 1
ATOM 776 C C . LEU A 1 98 ? 6.225 5.623 -19.924 1.00 90.12 98 LEU A C 1
ATOM 778 O O . LEU A 1 98 ? 7.242 6.199 -20.296 1.00 90.12 98 LEU A O 1
ATOM 782 N N . LEU A 1 99 ? 6.281 4.541 -19.140 1.00 87.25 99 LEU A N 1
ATOM 783 C CA . LEU A 1 99 ? 7.525 3.846 -18.811 1.00 87.25 99 LEU A CA 1
ATOM 784 C C . LEU A 1 99 ? 7.916 2.805 -19.867 1.00 87.25 99 LEU A C 1
ATOM 786 O O . LEU A 1 99 ? 9.058 2.353 -19.850 1.00 87.25 99 LEU A O 1
ATOM 790 N N . ASP A 1 100 ? 7.031 2.464 -20.811 1.00 81.19 100 ASP A N 1
ATOM 791 C CA . ASP A 1 100 ? 7.313 1.451 -21.838 1.00 81.19 100 ASP A CA 1
ATOM 792 C C . ASP A 1 100 ? 8.455 1.873 -22.774 1.00 81.19 100 ASP A C 1
ATOM 794 O O . ASP A 1 100 ? 9.076 1.026 -23.409 1.00 81.19 100 ASP A O 1
ATOM 798 N N . GLN A 1 101 ? 8.808 3.163 -22.815 1.00 80.00 101 GLN A N 1
ATOM 799 C CA . GLN A 1 101 ? 10.003 3.644 -23.517 1.00 80.00 101 GLN A CA 1
ATOM 800 C C . GLN A 1 101 ? 11.314 3.063 -22.962 1.00 80.00 101 GLN A C 1
ATOM 802 O O . GLN A 1 101 ? 12.315 3.014 -23.672 1.00 80.00 101 GLN A O 1
ATOM 807 N N . PHE A 1 102 ? 11.310 2.619 -21.702 1.00 78.25 102 PHE A N 1
ATOM 808 C CA . PHE A 1 102 ? 12.432 1.942 -21.054 1.00 78.25 102 PHE A CA 1
ATOM 809 C C . PHE A 1 102 ? 12.366 0.409 -21.223 1.00 78.25 102 PHE A C 1
ATOM 811 O O . PHE A 1 102 ? 13.266 -0.285 -20.760 1.00 78.25 102 PHE A O 1
ATOM 818 N N . MET A 1 103 ? 11.329 -0.105 -21.903 1.00 74.75 103 MET A N 1
ATOM 819 C CA . MET A 1 103 ? 11.121 -1.505 -22.302 1.00 74.75 103 MET A CA 1
ATOM 820 C C . MET A 1 103 ? 11.581 -2.528 -21.240 1.00 74.75 103 MET A C 1
ATOM 822 O O . MET A 1 103 ? 11.167 -2.455 -20.083 1.00 74.75 103 MET A O 1
ATOM 826 N N . ASP A 1 104 ? 12.428 -3.486 -21.632 1.00 75.00 104 ASP A N 1
ATOM 827 C CA . ASP A 1 104 ? 12.885 -4.596 -20.790 1.00 75.00 104 ASP A CA 1
ATOM 828 C C . ASP A 1 104 ? 13.849 -4.170 -19.667 1.00 75.00 104 ASP A C 1
ATOM 830 O O . ASP A 1 104 ? 14.084 -4.943 -18.734 1.00 75.00 104 ASP A O 1
ATOM 834 N N . ASP A 1 105 ? 14.349 -2.932 -19.715 1.00 84.88 105 ASP A N 1
ATOM 835 C CA . ASP A 1 105 ? 15.270 -2.364 -18.727 1.00 84.88 105 ASP A CA 1
ATOM 836 C C . ASP A 1 105 ? 14.538 -1.632 -17.589 1.00 84.88 105 ASP A C 1
ATOM 838 O O . ASP A 1 105 ? 15.161 -1.198 -16.613 1.00 84.88 105 ASP A O 1
ATOM 842 N N . GLN A 1 106 ? 13.212 -1.470 -17.670 1.00 91.75 106 GLN A N 1
ATOM 843 C CA . GLN A 1 106 ? 12.454 -0.889 -16.568 1.00 91.75 106 GLN A CA 1
ATOM 844 C C . GLN A 1 106 ? 12.263 -1.916 -15.453 1.00 91.75 106 GLN A C 1
ATOM 846 O O . GLN A 1 106 ? 11.653 -2.966 -15.644 1.00 91.75 106 GLN A O 1
ATOM 851 N N . HIS A 1 107 ? 12.736 -1.572 -14.255 1.00 93.75 107 HIS A N 1
ATOM 852 C CA . HIS A 1 107 ? 12.604 -2.399 -13.061 1.00 93.75 107 HIS A CA 1
ATOM 853 C C . HIS A 1 107 ? 11.480 -1.920 -12.144 1.00 93.75 107 HIS A C 1
ATOM 855 O O . HIS A 1 107 ? 11.231 -0.717 -12.021 1.00 93.75 107 HIS A O 1
ATOM 861 N N . TYR A 1 108 ? 10.849 -2.857 -11.443 1.00 95.00 108 TYR A N 1
ATOM 862 C CA . TYR A 1 108 ? 9.803 -2.579 -10.464 1.00 95.00 108 TYR A CA 1
ATOM 863 C C . TYR A 1 108 ? 10.014 -3.406 -9.203 1.00 95.00 108 TYR A C 1
ATOM 865 O O . TYR A 1 108 ? 10.330 -4.595 -9.280 1.00 95.00 108 TYR A O 1
ATOM 873 N N . MET A 1 109 ? 9.772 -2.794 -8.047 1.00 97.12 109 MET A N 1
ATOM 874 C CA . MET A 1 109 ? 9.487 -3.541 -6.827 1.00 97.12 109 MET A CA 1
ATOM 875 C C . MET A 1 109 ? 7.982 -3.791 -6.750 1.00 97.12 109 MET A C 1
ATOM 877 O O . MET A 1 109 ? 7.189 -2.858 -6.872 1.00 97.12 109 MET A O 1
ATOM 881 N N . ILE A 1 110 ? 7.592 -5.039 -6.530 1.00 97.50 110 ILE A N 1
ATOM 882 C CA . ILE A 1 110 ? 6.209 -5.440 -6.288 1.00 97.50 110 ILE A CA 1
ATOM 883 C C . ILE A 1 110 ? 6.101 -5.895 -4.842 1.00 97.50 110 ILE A C 1
ATOM 885 O O . ILE A 1 110 ? 6.789 -6.836 -4.454 1.00 97.50 110 ILE A O 1
ATOM 889 N N . LEU A 1 111 ? 5.218 -5.266 -4.070 1.00 97.56 111 LEU A N 1
ATOM 890 C CA . LEU A 1 111 ? 4.830 -5.723 -2.737 1.00 97.56 111 LEU A CA 1
ATOM 891 C C . LEU A 1 111 ? 3.436 -6.352 -2.813 1.00 97.56 111 LEU A C 1
ATOM 893 O O . LEU A 1 111 ? 2.483 -5.707 -3.262 1.00 97.56 111 LEU A O 1
ATOM 897 N N . LEU A 1 112 ? 3.320 -7.610 -2.385 1.00 96.94 112 LEU A N 1
ATOM 898 C CA . LEU A 1 112 ? 2.048 -8.313 -2.252 1.00 96.94 112 LEU A CA 1
ATOM 899 C C . LEU A 1 112 ? 1.541 -8.149 -0.819 1.00 96.94 112 LEU A C 1
ATOM 901 O O . LEU A 1 112 ? 2.084 -8.743 0.112 1.00 96.94 112 LEU A O 1
ATOM 905 N N . LEU A 1 113 ? 0.498 -7.346 -0.657 1.00 95.38 113 LEU A N 1
ATOM 906 C CA . LEU A 1 113 ? -0.037 -6.930 0.634 1.00 95.38 113 LEU A CA 1
ATOM 907 C C . LEU A 1 113 ? -1.412 -7.556 0.894 1.00 95.38 113 LEU A C 1
ATOM 909 O O . LEU A 1 113 ? -2.151 -7.939 -0.025 1.00 95.38 113 LEU A O 1
ATOM 913 N N . GLU A 1 114 ? -1.783 -7.641 2.164 1.00 92.62 114 GLU A N 1
ATOM 914 C CA . GLU A 1 114 ? -3.169 -7.868 2.566 1.00 92.62 114 GLU A CA 1
ATOM 915 C C . GLU A 1 114 ? -4.085 -6.764 2.029 1.00 92.62 114 GLU A C 1
ATOM 917 O O . GLU A 1 114 ? -3.662 -5.646 1.745 1.00 92.62 114 GLU A O 1
ATOM 922 N N . TYR A 1 115 ? -5.350 -7.105 1.782 1.00 91.19 115 TYR A N 1
ATOM 923 C CA . TYR A 1 115 ? -6.335 -6.070 1.488 1.00 91.19 115 TYR A CA 1
ATOM 924 C C . TYR A 1 115 ? -6.810 -5.517 2.828 1.00 91.19 115 TYR A C 1
ATOM 926 O O . TYR A 1 115 ? -7.458 -6.246 3.565 1.00 91.19 115 TYR A O 1
ATOM 934 N N . GLY A 1 116 ? -6.447 -4.273 3.145 1.00 89.38 116 GLY A N 1
ATOM 935 C CA . GLY A 1 116 ? -6.753 -3.653 4.439 1.00 89.38 116 GLY A CA 1
ATOM 936 C C . GLY A 1 116 ? -8.081 -2.893 4.500 1.00 89.38 116 GLY A C 1
ATOM 937 O O . GLY A 1 116 ? -8.361 -2.274 5.522 1.00 89.38 116 GLY A O 1
ATOM 938 N N . GLY A 1 117 ? -8.876 -2.903 3.424 1.00 92.06 117 GLY A N 1
ATOM 939 C CA . GLY A 1 117 ? -10.123 -2.142 3.320 1.00 92.06 117 GLY A CA 1
ATOM 940 C C . GLY A 1 117 ? -9.980 -0.831 2.543 1.00 92.06 117 GLY A C 1
ATOM 941 O O . GLY A 1 117 ? -9.198 -0.742 1.595 1.00 92.06 117 GLY A O 1
ATOM 942 N N . VAL A 1 118 ? -10.783 0.162 2.922 1.00 92.56 118 VAL A N 1
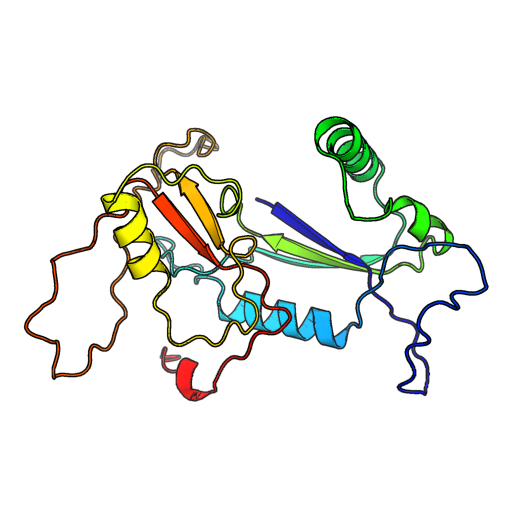ATOM 943 C CA . VAL A 1 118 ? -10.833 1.502 2.310 1.00 92.56 118 VAL A CA 1
ATOM 944 C C . VAL A 1 118 ? -10.080 2.474 3.205 1.00 92.56 118 VAL A C 1
ATOM 946 O O . VAL A 1 118 ? -10.144 2.344 4.422 1.00 92.56 118 VAL A O 1
ATOM 949 N N . ASP A 1 119 ? -9.371 3.442 2.639 1.00 94.06 119 ASP A N 1
ATOM 950 C CA . ASP A 1 119 ? -8.692 4.449 3.447 1.00 94.06 119 ASP A CA 1
ATOM 951 C C . ASP A 1 119 ? -9.672 5.312 4.267 1.00 94.06 119 ASP A C 1
ATOM 953 O O . ASP A 1 119 ? -10.862 5.444 3.963 1.00 94.06 119 ASP A O 1
ATOM 957 N N . LEU A 1 120 ? -9.161 5.891 5.347 1.00 93.38 120 LEU A N 1
ATOM 958 C CA . LEU A 1 120 ? -9.950 6.635 6.315 1.00 93.38 120 LEU A CA 1
ATOM 959 C C . LEU A 1 120 ? -10.516 7.951 5.756 1.00 93.38 120 LEU A C 1
ATOM 961 O O . LEU A 1 120 ? -11.527 8.413 6.282 1.00 93.38 120 LEU A O 1
ATOM 965 N N . ASP A 1 121 ? -9.924 8.531 4.702 1.00 92.69 121 ASP A N 1
ATOM 966 C CA . ASP A 1 121 ? -10.487 9.717 4.032 1.00 92.69 121 ASP A CA 1
ATOM 967 C C . ASP A 1 121 ? -11.827 9.387 3.355 1.00 92.69 121 ASP A C 1
ATOM 969 O O . ASP A 1 121 ? -12.735 10.222 3.313 1.00 92.69 121 ASP A O 1
ATOM 973 N N . HIS A 1 122 ? -11.983 8.150 2.880 1.00 90.75 122 HIS A N 1
ATOM 974 C CA . HIS A 1 122 ? -13.178 7.693 2.168 1.00 90.75 122 HIS A CA 1
ATOM 975 C C . HIS A 1 122 ? -14.104 6.794 3.005 1.00 90.75 122 HIS A C 1
ATOM 977 O O . HIS A 1 122 ? -15.236 6.524 2.588 1.00 90.75 122 HIS A O 1
ATOM 983 N N . PHE A 1 123 ? -13.678 6.331 4.184 1.00 91.75 123 PHE A N 1
ATOM 984 C CA . PHE A 1 123 ? -14.503 5.476 5.039 1.00 91.75 123 PHE A CA 1
ATOM 985 C C . PHE A 1 123 ? -15.550 6.282 5.841 1.00 91.75 123 PHE A C 1
ATOM 987 O O . PHE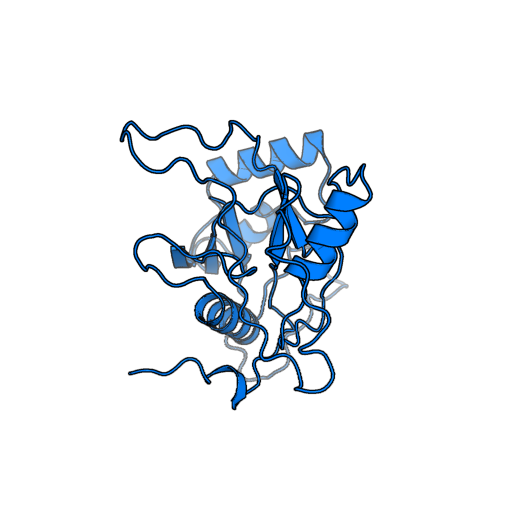 A 1 123 ? -15.197 7.198 6.589 1.00 91.75 123 PHE A O 1
ATOM 994 N N . PRO A 1 124 ? -16.850 5.920 5.794 1.00 89.69 124 PRO A N 1
ATOM 995 C CA . PRO A 1 124 ? -17.897 6.622 6.531 1.00 89.69 124 PRO A CA 1
ATOM 996 C C . PRO A 1 124 ? -17.887 6.242 8.023 1.00 89.69 124 PRO A C 1
ATOM 998 O O . PRO A 1 124 ? -18.697 5.438 8.496 1.00 89.69 124 PRO A O 1
ATOM 1001 N N . LEU A 1 125 ? -16.989 6.854 8.796 1.00 86.19 125 LEU A N 1
ATOM 1002 C CA . LEU A 1 125 ? -17.022 6.809 10.260 1.00 86.19 125 LEU A CA 1
ATOM 1003 C C . LEU A 1 125 ? -18.277 7.521 10.780 1.00 86.19 125 LEU A C 1
ATOM 1005 O O . LEU A 1 125 ? -18.349 8.748 10.820 1.00 86.19 125 LEU A O 1
ATOM 1009 N N . THR A 1 126 ? -19.281 6.749 11.193 1.00 84.56 126 THR A N 1
ATOM 1010 C CA . THR A 1 126 ? -20.631 7.274 11.471 1.00 84.56 126 THR A CA 1
ATOM 1011 C C . THR A 1 126 ? -20.985 7.323 12.952 1.00 84.56 126 THR A C 1
ATOM 1013 O O . THR A 1 126 ? -21.955 7.984 13.325 1.00 84.56 126 THR A O 1
ATOM 1016 N N . THR A 1 127 ? -20.226 6.647 13.823 1.00 86.12 127 THR A N 1
ATOM 1017 C CA . THR A 1 127 ? -20.599 6.494 15.237 1.00 86.12 127 THR A CA 1
ATOM 1018 C C . THR A 1 127 ? -19.451 6.807 16.203 1.00 86.12 127 THR A C 1
ATOM 1020 O O . THR A 1 127 ? -18.283 6.523 15.942 1.00 86.12 127 THR A O 1
ATOM 1023 N N . LEU A 1 128 ? -19.782 7.362 17.377 1.00 86.44 128 LEU A N 1
ATOM 1024 C CA . LEU A 1 128 ? -18.799 7.618 18.441 1.00 86.44 128 LEU A CA 1
ATOM 1025 C C . LEU A 1 128 ? -18.072 6.350 18.934 1.00 86.44 128 LEU A C 1
ATOM 1027 O O . LEU A 1 128 ? -16.879 6.453 19.221 1.00 86.44 128 LEU A O 1
ATOM 1031 N N . PRO A 1 129 ? -18.718 5.169 19.055 1.00 85.25 129 PRO A N 1
ATOM 1032 C CA . PRO A 1 129 ? -18.012 3.928 19.374 1.00 85.25 129 PRO A CA 1
ATOM 1033 C C . PRO A 1 129 ? -16.941 3.554 18.345 1.00 85.25 129 PRO A C 1
ATOM 1035 O O . PRO A 1 129 ? -15.829 3.222 18.747 1.00 85.25 129 PRO A O 1
ATOM 1038 N N . GLN A 1 130 ? -17.226 3.681 17.043 1.00 86.38 130 GLN A N 1
ATOM 1039 C CA . GLN A 1 130 ? -16.227 3.456 15.990 1.00 86.38 130 GLN A CA 1
ATOM 1040 C C . GLN A 1 130 ? -15.052 4.422 16.117 1.00 86.38 130 GLN A C 1
ATOM 1042 O O . GLN A 1 130 ? -13.907 3.989 16.096 1.00 86.38 130 GLN A O 1
ATOM 1047 N N . LEU A 1 131 ? -15.322 5.713 16.332 1.00 87.25 131 LEU A N 1
ATOM 1048 C CA . LEU A 1 131 ? -14.264 6.708 16.501 1.00 87.25 131 LEU A CA 1
ATOM 1049 C C . LEU A 1 131 ? -13.362 6.393 17.705 1.00 87.25 131 LEU A C 1
ATOM 1051 O O . LEU A 1 131 ? -12.141 6.442 17.596 1.00 87.25 131 LEU A O 1
ATOM 1055 N N . LYS A 1 132 ? -13.957 6.030 18.850 1.00 84.31 132 LYS A N 1
ATOM 1056 C CA . LYS A 1 132 ? -13.198 5.605 20.037 1.00 84.31 132 LYS A CA 1
ATOM 1057 C C . LYS A 1 132 ? -12.366 4.358 19.751 1.00 84.31 132 LYS A C 1
ATOM 1059 O O . LYS A 1 132 ? -11.204 4.320 20.135 1.00 84.31 132 LYS A O 1
ATOM 1064 N N . SER A 1 133 ? -12.952 3.373 19.069 1.00 84.69 133 SER A N 1
ATOM 1065 C CA . SER A 1 133 ? -12.255 2.144 18.691 1.00 84.69 133 SER A CA 1
ATOM 1066 C C . SER A 1 133 ? -11.060 2.435 17.786 1.00 84.69 133 SER A C 1
ATOM 1068 O O . SER A 1 133 ? -9.971 1.948 18.064 1.00 84.69 133 SER A O 1
ATOM 1070 N N . LEU A 1 134 ? -11.226 3.289 16.772 1.00 87.38 134 LEU A N 1
ATOM 1071 C CA . LEU A 1 134 ? -10.145 3.702 15.881 1.00 87.38 134 LEU A CA 1
ATOM 1072 C C . LEU A 1 134 ? -8.972 4.311 16.657 1.00 87.38 134 LEU A C 1
ATOM 1074 O O . LEU A 1 134 ? -7.841 3.869 16.489 1.00 87.38 134 LEU A O 1
ATOM 1078 N N . PHE A 1 135 ? -9.229 5.281 17.540 1.00 85.88 135 PHE A N 1
ATOM 1079 C CA . PHE A 1 135 ? -8.158 5.892 18.335 1.00 85.88 135 PHE A CA 1
ATOM 1080 C C . PHE A 1 135 ? -7.432 4.876 19.218 1.00 85.88 135 PHE A C 1
ATOM 1082 O O . PHE A 1 135 ? -6.211 4.924 19.314 1.00 85.88 135 PHE A O 1
ATOM 1089 N N . SER A 1 136 ? -8.158 3.934 19.824 1.00 81.75 136 SER A N 1
ATOM 1090 C CA . SER A 1 136 ? -7.547 2.861 20.614 1.00 81.75 136 SER A CA 1
ATOM 1091 C C . SER A 1 136 ? -6.723 1.883 19.772 1.00 81.75 136 SER A C 1
ATOM 1093 O O . SER A 1 136 ? -5.768 1.311 20.282 1.00 81.75 136 SER A O 1
ATOM 1095 N N . GLN A 1 137 ? -7.085 1.677 18.504 1.00 83.12 137 GLN A N 1
ATOM 1096 C CA . GLN A 1 137 ? -6.371 0.793 17.581 1.00 83.12 137 GLN A CA 1
ATOM 1097 C C . GLN A 1 137 ? -5.109 1.426 16.985 1.00 83.12 137 GLN A C 1
ATOM 1099 O O . GLN A 1 137 ? -4.272 0.689 16.494 1.00 83.12 137 GLN A O 1
ATOM 1104 N N . LEU A 1 138 ? -4.959 2.754 16.993 1.00 82.50 138 LEU A N 1
ATOM 1105 C CA . LEU A 1 138 ? -3.799 3.449 16.410 1.00 82.50 138 LEU A CA 1
ATOM 1106 C C . LEU A 1 138 ? -2.691 3.765 17.432 1.00 82.50 138 LEU A C 1
ATOM 1108 O O . LEU A 1 138 ? -1.671 4.350 17.067 1.00 82.50 138 LEU A O 1
ATOM 1112 N N . ASP A 1 139 ? -2.883 3.409 18.703 1.00 66.81 139 ASP A N 1
ATOM 1113 C CA . ASP A 1 139 ? -1.951 3.732 19.784 1.00 66.81 139 ASP A CA 1
ATOM 1114 C C . ASP A 1 139 ? -0.756 2.763 19.801 1.00 66.81 139 ASP A C 1
ATOM 1116 O O . ASP A 1 139 ? -0.776 1.722 20.460 1.00 66.81 139 ASP A O 1
ATOM 1120 N N . TYR A 1 140 ? 0.293 3.095 19.042 1.00 62.41 140 TYR A N 1
ATOM 1121 C CA . TYR A 1 140 ? 1.529 2.314 18.996 1.00 62.41 140 TYR A CA 1
ATOM 1122 C C . TYR A 1 140 ? 2.776 3.190 19.147 1.00 62.41 140 TYR A C 1
ATOM 1124 O O . TYR A 1 140 ? 2.861 4.299 18.622 1.00 62.41 140 TYR A O 1
ATOM 1132 N N . ALA A 1 141 ? 3.798 2.640 19.813 1.00 55.56 141 ALA A N 1
ATOM 1133 C CA . ALA A 1 141 ? 5.138 3.213 19.992 1.00 55.56 141 ALA A CA 1
ATOM 1134 C C . ALA A 1 141 ? 5.980 3.226 18.689 1.00 55.56 141 ALA A C 1
ATOM 1136 O O . ALA A 1 141 ? 7.168 2.896 18.693 1.00 55.56 141 ALA A O 1
ATOM 1137 N N . PHE A 1 142 ? 5.357 3.575 17.564 1.00 70.38 142 PHE A N 1
ATOM 1138 C CA . PHE A 1 142 ? 5.930 3.606 16.224 1.00 70.38 142 PHE A CA 1
ATOM 1139 C C . PHE A 1 142 ? 5.914 5.034 15.665 1.00 70.38 142 PHE A C 1
ATOM 1141 O O . PHE A 1 142 ? 4.888 5.710 15.667 1.00 70.38 142 PHE A O 1
ATOM 1148 N N . GLU A 1 143 ? 7.050 5.496 15.140 1.00 82.69 143 GLU A N 1
ATOM 1149 C CA . GLU A 1 143 ? 7.139 6.793 14.468 1.00 82.69 143 GLU A CA 1
ATOM 1150 C C . GLU A 1 143 ? 6.848 6.631 12.968 1.00 82.69 143 GLU A C 1
ATOM 1152 O O . GLU A 1 143 ? 7.770 6.473 12.160 1.00 82.69 143 GLU A O 1
ATOM 1157 N N . HIS A 1 144 ? 5.570 6.721 12.585 1.00 87.19 144 HIS A N 1
ATOM 1158 C CA . HIS A 1 144 ? 5.166 6.664 11.173 1.00 87.19 144 HIS A CA 1
ATOM 1159 C C . HIS A 1 144 ? 5.736 7.820 10.342 1.00 87.19 144 HIS A C 1
ATOM 1161 O O . HIS A 1 144 ? 6.145 7.628 9.201 1.00 87.19 144 HIS A O 1
ATOM 1167 N N . ARG A 1 145 ? 5.764 9.025 10.936 1.00 90.25 145 ARG A N 1
ATOM 1168 C CA . ARG A 1 145 ? 6.234 10.308 10.364 1.00 90.25 145 ARG A CA 1
ATOM 1169 C C . ARG A 1 145 ? 5.440 10.870 9.185 1.00 90.25 145 ARG A C 1
ATOM 1171 O O . ARG A 1 145 ? 5.691 12.010 8.814 1.00 90.25 145 ARG A O 1
ATOM 1178 N N . ASP A 1 146 ? 4.469 10.117 8.682 1.00 90.81 146 ASP A N 1
ATOM 1179 C CA . ASP A 1 146 ? 3.547 10.551 7.625 1.00 90.81 146 ASP A CA 1
ATOM 1180 C C . ASP A 1 146 ? 2.162 9.886 7.744 1.00 90.81 146 ASP A C 1
ATOM 1182 O O . ASP A 1 146 ? 1.616 9.330 6.796 1.00 90.81 146 ASP A O 1
ATOM 1186 N N . LEU A 1 147 ? 1.622 9.813 8.967 1.00 91.38 147 LEU A N 1
ATOM 1187 C CA . LEU A 1 147 ? 0.334 9.155 9.211 1.00 91.38 147 LEU A CA 1
ATOM 1188 C C . LEU A 1 147 ? -0.825 10.118 8.924 1.00 91.38 147 LEU A C 1
ATOM 1190 O O . LEU A 1 147 ? -1.427 10.673 9.845 1.00 91.38 147 LEU A O 1
ATOM 1194 N N . HIS A 1 148 ? -1.111 10.347 7.647 1.00 91.88 148 HIS A N 1
ATOM 1195 C CA . HIS A 1 148 ? -2.345 11.002 7.217 1.00 91.88 148 HIS A CA 1
ATOM 1196 C C . HIS A 1 148 ? -3.495 9.988 7.099 1.00 91.88 148 HIS A C 1
ATOM 1198 O O . HIS A 1 148 ? -3.284 8.777 7.163 1.00 91.88 148 HIS A O 1
ATOM 1204 N N . LEU A 1 149 ? -4.726 10.476 6.933 1.00 93.31 149 LEU A N 1
ATOM 1205 C CA . LEU A 1 149 ? -5.930 9.637 6.898 1.00 93.31 149 LEU A CA 1
ATOM 1206 C C . LEU A 1 149 ? -5.875 8.601 5.754 1.00 93.31 149 LEU A C 1
ATOM 1208 O O . LEU A 1 149 ? -6.143 7.427 5.992 1.00 93.31 149 LEU A O 1
ATOM 1212 N N . GLY A 1 150 ? -5.375 8.980 4.573 1.00 93.00 150 GLY A N 1
ATOM 1213 C CA . GLY A 1 150 ? -5.067 8.044 3.480 1.00 93.00 150 GLY A CA 1
ATOM 1214 C C . GLY A 1 150 ? -4.151 6.848 3.823 1.00 93.00 150 GLY A C 1
ATOM 1215 O O . GLY A 1 150 ? -4.219 5.828 3.143 1.00 93.00 150 GLY A O 1
ATOM 1216 N N . ASN A 1 151 ? -3.340 6.927 4.888 1.00 94.88 151 ASN A N 1
ATOM 1217 C CA . ASN A 1 151 ? -2.436 5.850 5.330 1.00 94.88 151 ASN A CA 1
ATOM 1218 C C . ASN A 1 151 ? -3.034 4.960 6.432 1.00 94.88 151 ASN A C 1
ATOM 1220 O O . ASN A 1 151 ? -2.351 4.102 6.997 1.00 94.88 151 ASN A O 1
ATOM 1224 N N . ILE A 1 152 ? -4.318 5.146 6.737 1.00 94.69 152 ILE A N 1
ATOM 1225 C CA . ILE A 1 152 ? -5.077 4.313 7.664 1.00 94.69 152 ILE A CA 1
ATOM 1226 C C . ILE A 1 152 ? -6.185 3.633 6.866 1.00 94.69 152 ILE A C 1
ATOM 1228 O O . ILE A 1 152 ? -7.165 4.267 6.489 1.00 94.69 152 ILE A O 1
ATOM 1232 N N . LEU A 1 153 ? -6.048 2.334 6.622 1.00 94.38 153 LEU A N 1
ATOM 1233 C CA . LEU A 1 153 ? -7.092 1.531 5.997 1.00 94.38 153 LEU A CA 1
ATOM 1234 C C . LEU A 1 153 ? -8.084 1.043 7.050 1.00 94.38 153 LEU A C 1
ATOM 1236 O O . LEU A 1 153 ? -7.690 0.603 8.128 1.00 94.38 153 LEU A O 1
ATOM 1240 N N . ILE A 1 154 ? -9.369 1.107 6.732 1.00 92.38 154 ILE A N 1
ATOM 1241 C CA . ILE A 1 154 ? -10.470 0.651 7.564 1.00 92.38 154 ILE A CA 1
ATOM 1242 C C . ILE A 1 154 ? -11.203 -0.471 6.839 1.00 92.38 154 ILE A C 1
ATOM 1244 O O . ILE A 1 154 ? -11.739 -0.295 5.740 1.00 92.38 154 ILE A O 1
ATOM 1248 N N . GLN A 1 155 ? -11.295 -1.615 7.504 1.00 89.69 155 GLN A N 1
ATOM 1249 C CA . GLN A 1 155 ? -12.122 -2.730 7.074 1.00 89.69 155 GLN A CA 1
ATOM 1250 C C . GLN A 1 155 ? -13.320 -2.878 8.007 1.00 89.69 155 GLN A C 1
ATOM 1252 O O . GLN A 1 155 ? -13.172 -2.892 9.232 1.00 89.69 155 GLN A O 1
ATOM 1257 N N . SER A 1 156 ? -14.516 -3.012 7.430 1.00 85.50 156 SER A N 1
ATOM 1258 C CA . SER A 1 156 ? -15.690 -3.397 8.208 1.00 85.50 156 SER A CA 1
ATOM 1259 C C . SER A 1 156 ? -15.634 -4.890 8.507 1.00 85.50 156 SER A C 1
ATOM 1261 O O . SER A 1 156 ? -15.427 -5.710 7.615 1.00 85.50 156 SER A O 1
ATOM 1263 N N . CYS A 1 157 ? -15.853 -5.257 9.764 1.00 73.94 157 CYS A N 1
ATOM 1264 C CA . CYS A 1 157 ? -15.932 -6.659 10.157 1.00 73.94 157 CYS A CA 1
ATOM 1265 C C . CYS A 1 157 ? -17.160 -7.393 9.599 1.00 73.94 157 CYS A C 1
ATOM 1267 O O . CYS A 1 157 ? -17.212 -8.619 9.671 1.00 73.94 157 CYS A O 1
ATOM 1269 N N . ASP A 1 158 ? -18.139 -6.655 9.075 1.00 65.94 158 ASP A N 1
ATOM 1270 C CA . ASP A 1 158 ? -19.350 -7.205 8.469 1.00 65.94 158 ASP A CA 1
ATOM 1271 C C . ASP A 1 158 ? -19.218 -7.352 6.937 1.00 65.94 158 ASP A C 1
ATOM 1273 O O . ASP A 1 158 ? -20.186 -7.718 6.269 1.00 65.94 158 ASP A O 1
ATOM 1277 N N . ASP A 1 159 ? -18.042 -7.063 6.358 1.00 55.62 159 ASP A N 1
ATOM 1278 C CA . ASP A 1 159 ? -17.838 -7.054 4.907 1.00 55.62 159 ASP A CA 1
ATOM 1279 C C . ASP A 1 159 ? -17.771 -8.485 4.305 1.00 55.62 159 ASP A C 1
ATOM 1281 O O . ASP A 1 159 ? -16.869 -9.269 4.633 1.00 55.62 159 ASP A O 1
ATOM 1285 N N . PRO A 1 160 ? -18.696 -8.852 3.391 1.00 42.38 160 PRO A N 1
ATOM 1286 C CA . PRO A 1 160 ? -18.763 -10.174 2.765 1.00 42.38 160 PRO A CA 1
ATOM 1287 C C . PRO A 1 160 ? -17.663 -10.461 1.730 1.00 42.38 160 PRO A C 1
ATOM 1289 O O . PRO A 1 160 ? -17.582 -11.596 1.250 1.00 42.38 160 PRO A O 1
ATOM 1292 N N . HIS A 1 161 ? -16.778 -9.513 1.394 1.00 45.47 161 HIS A N 1
ATOM 1293 C CA . HIS A 1 161 ? -15.588 -9.809 0.579 1.00 45.47 161 HIS A CA 1
ATOM 1294 C C . HIS A 1 161 ? -14.592 -10.761 1.271 1.00 45.47 161 HIS A C 1
ATOM 1296 O O . HIS A 1 161 ? -13.678 -11.278 0.627 1.00 45.47 161 HIS A O 1
ATOM 1302 N N . HIS A 1 162 ? -14.850 -11.116 2.531 1.00 44.00 162 HIS A N 1
ATOM 1303 C CA . HIS A 1 162 ? -14.283 -12.270 3.227 1.00 44.00 162 HIS A CA 1
ATOM 1304 C C . HIS A 1 162 ? -14.942 -13.612 2.814 1.00 44.00 162 HIS A C 1
ATOM 1306 O O . HIS A 1 162 ? -15.256 -14.463 3.649 1.00 44.00 162 HIS A O 1
ATOM 1312 N N . HIS A 1 163 ? -15.179 -13.842 1.517 1.00 38.47 163 HIS A N 1
ATOM 1313 C CA . HIS A 1 163 ? -15.705 -15.121 1.033 1.00 38.47 163 HIS A CA 1
ATOM 1314 C C . HIS A 1 163 ? -14.592 -16.160 0.840 1.00 38.47 163 HIS A C 1
ATOM 1316 O O . HIS A 1 163 ? -13.918 -16.194 -0.182 1.00 38.47 163 HIS A O 1
ATOM 1322 N N . ASN A 1 164 ? -14.466 -17.028 1.850 1.00 37.84 164 ASN A N 1
ATOM 1323 C CA . ASN A 1 164 ? -14.327 -18.484 1.739 1.00 37.84 164 ASN A CA 1
ATOM 1324 C C . ASN A 1 164 ? -13.769 -19.011 0.403 1.00 37.84 164 ASN A C 1
ATOM 1326 O O . ASN A 1 164 ? -14.535 -19.420 -0.474 1.00 37.84 164 ASN A O 1
ATOM 1330 N N . ASP A 1 165 ? -12.451 -19.178 0.317 1.00 34.75 165 ASP A N 1
ATOM 1331 C CA . ASP A 1 165 ? -11.896 -20.266 -0.487 1.00 34.75 165 ASP A CA 1
ATOM 1332 C C . ASP A 1 165 ? -12.184 -21.591 0.231 1.00 34.75 165 ASP A C 1
ATOM 1334 O O . ASP A 1 165 ? -11.353 -22.056 0.999 1.00 34.75 165 ASP A O 1
ATOM 1338 N N . GLY A 1 166 ? -13.410 -22.118 0.075 1.00 32.88 166 GLY A N 1
ATOM 1339 C CA . GLY A 1 166 ? -13.827 -23.532 0.204 1.00 32.88 166 GLY A CA 1
ATOM 1340 C C . GLY A 1 166 ? -13.520 -24.339 1.482 1.00 32.88 166 GLY A C 1
ATOM 1341 O O . GLY A 1 166 ? -14.114 -25.398 1.698 1.00 32.88 166 GLY A O 1
ATOM 1342 N N . SER A 1 167 ? -12.642 -23.871 2.355 1.00 34.19 167 SER A N 1
ATOM 1343 C CA . SER A 1 167 ? -12.203 -24.489 3.587 1.00 34.19 167 SER A CA 1
ATOM 1344 C C . SER A 1 167 ? -13.051 -23.912 4.701 1.00 34.19 167 SER A C 1
ATOM 1346 O O . SER A 1 167 ? -12.924 -22.757 5.093 1.00 34.19 167 SER A O 1
ATOM 1348 N N . LYS A 1 168 ? -13.964 -24.728 5.217 1.00 32.16 168 LYS A N 1
ATOM 1349 C CA . LYS A 1 168 ? -14.647 -24.453 6.478 1.00 32.16 168 LYS A CA 1
ATOM 1350 C C . LYS A 1 168 ? -13.603 -24.369 7.597 1.00 32.16 168 LYS A C 1
ATOM 1352 O O . LYS A 1 168 ? -13.308 -25.400 8.198 1.00 32.16 168 LYS A O 1
ATOM 1357 N N . ARG A 1 169 ? -13.068 -23.178 7.860 1.00 36.28 169 ARG A N 1
ATOM 1358 C CA . ARG A 1 169 ? -12.444 -22.689 9.103 1.00 36.28 169 ARG A CA 1
ATOM 1359 C C . ARG A 1 169 ? -12.001 -21.244 8.856 1.00 36.28 169 ARG A C 1
ATOM 1361 O O . ARG A 1 169 ? -11.601 -20.915 7.753 1.00 36.28 169 ARG A O 1
ATOM 1368 N N . ASP A 1 170 ? -12.109 -20.432 9.899 1.00 33.28 170 ASP A N 1
ATOM 1369 C CA . ASP A 1 170 ? -11.663 -19.035 9.969 1.00 33.28 170 ASP A CA 1
ATOM 1370 C C . ASP A 1 170 ? -12.674 -18.004 9.449 1.00 33.28 170 ASP A C 1
ATOM 1372 O O . ASP A 1 170 ? -12.413 -17.191 8.569 1.00 33.28 170 ASP A O 1
ATOM 1376 N N . ALA A 1 171 ? -13.843 -17.968 10.102 1.00 33.31 171 ALA A N 1
ATOM 1377 C CA . ALA A 1 171 ? -14.481 -16.677 10.320 1.00 33.31 171 ALA A CA 1
ATOM 1378 C C . ALA A 1 171 ? -13.442 -15.784 11.012 1.00 33.31 171 ALA A C 1
ATOM 1380 O O . ALA A 1 171 ? -13.088 -16.039 12.167 1.00 33.31 171 ALA A O 1
ATOM 1381 N N . VAL A 1 172 ? -12.943 -14.766 10.313 1.00 41.31 172 VAL A N 1
ATOM 1382 C CA . VAL A 1 172 ? -12.229 -13.655 10.940 1.00 41.31 172 VAL A CA 1
ATOM 1383 C C . VAL A 1 172 ? -13.274 -12.889 11.746 1.00 41.31 172 VAL A C 1
ATOM 1385 O O . VAL A 1 172 ? -13.831 -11.881 11.334 1.00 41.31 172 VAL A O 1
ATOM 1388 N N . VAL A 1 173 ? -13.615 -13.447 12.909 1.00 44.22 173 VAL A N 1
ATOM 1389 C CA . VAL A 1 173 ? -14.134 -12.689 14.042 1.00 44.22 173 VAL A CA 1
ATOM 1390 C C . VAL A 1 173 ? -13.170 -11.525 14.184 1.00 44.22 173 VAL A C 1
ATOM 1392 O O . VAL A 1 173 ? -11.977 -11.824 14.267 1.00 44.22 173 VAL A O 1
ATOM 1395 N N . CYS A 1 174 ? -13.646 -10.265 14.182 1.00 49.47 174 CYS A N 1
ATOM 1396 C CA . CYS A 1 174 ? -12.816 -9.103 14.526 1.00 49.47 174 CYS A CA 1
ATOM 1397 C C . CYS A 1 174 ? -11.944 -9.542 15.695 1.00 49.47 174 CYS A C 1
ATOM 1399 O O . CYS A 1 174 ? -12.472 -9.805 16.786 1.00 49.47 174 CYS A O 1
ATOM 1401 N N . GLN A 1 175 ? -10.663 -9.798 15.443 1.00 48.19 175 GLN A N 1
ATOM 1402 C CA . GLN A 1 175 ? -9.873 -10.459 16.460 1.00 48.19 175 GLN A CA 1
ATOM 1403 C C . GLN A 1 175 ? -9.849 -9.499 17.630 1.00 48.19 175 GLN A C 1
ATOM 1405 O O . GLN A 1 175 ? -9.699 -8.293 17.437 1.00 48.19 175 GLN A O 1
ATOM 1410 N N . LYS A 1 176 ? -10.127 -10.017 18.829 1.00 46.72 176 LYS A N 1
ATOM 1411 C CA . LYS A 1 176 ? -10.052 -9.227 20.057 1.00 46.72 176 LYS A CA 1
ATOM 1412 C C . LYS A 1 176 ? -8.725 -8.484 19.997 1.00 46.72 176 LYS A C 1
ATOM 1414 O O . LYS A 1 176 ? -7.700 -9.158 19.993 1.00 46.72 176 LYS A O 1
ATOM 1419 N N . VAL A 1 177 ? -8.778 -7.156 19.874 1.00 43.78 177 VAL A N 1
ATOM 1420 C CA . VAL A 1 177 ? -7.602 -6.290 19.745 1.00 43.78 177 VAL A CA 1
ATOM 1421 C C . VAL A 1 177 ? -6.636 -6.704 20.854 1.00 43.78 177 VAL A C 1
ATOM 1423 O O . VAL A 1 177 ? -6.981 -6.534 22.029 1.00 43.78 177 VAL A O 1
ATOM 1426 N N . PRO A 1 178 ? -5.506 -7.362 20.537 1.00 43.56 178 PRO A N 1
ATOM 1427 C CA . PRO A 1 178 ? -4.633 -7.858 21.580 1.00 43.56 178 PRO A CA 1
ATOM 1428 C C . PRO A 1 178 ? -4.012 -6.641 22.261 1.00 43.56 178 PRO A C 1
ATOM 1430 O O . PRO A 1 178 ? -3.287 -5.869 21.639 1.00 43.56 178 PRO A O 1
ATOM 1433 N N . MET A 1 179 ? -4.335 -6.450 23.543 1.00 41.44 179 MET A N 1
ATO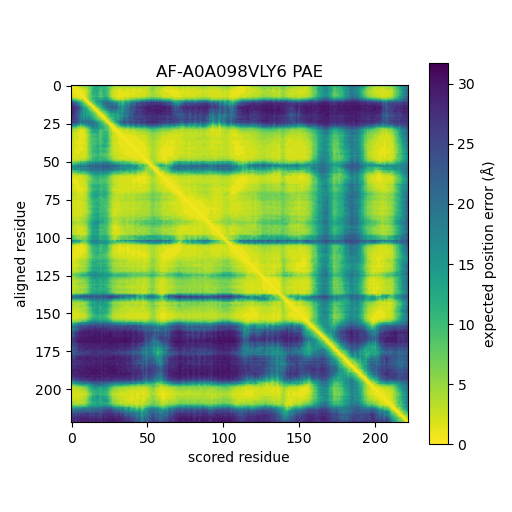M 1434 C CA . MET A 1 179 ? -3.698 -5.432 24.373 1.00 41.44 179 MET A CA 1
ATOM 1435 C C . MET A 1 179 ? -2.206 -5.750 24.488 1.00 41.44 179 MET A C 1
ATOM 1437 O O . MET A 1 179 ? -1.812 -6.600 25.282 1.00 41.44 179 MET A O 1
ATOM 1441 N N . PHE A 1 180 ? -1.371 -5.035 23.744 1.00 42.88 180 PHE A N 1
ATOM 1442 C CA . PHE A 1 180 ? 0.054 -4.914 24.041 1.00 42.88 180 PHE A CA 1
ATOM 1443 C C . PHE A 1 180 ? 0.384 -3.450 24.335 1.00 42.88 180 PHE A C 1
ATOM 1445 O O . PHE A 1 180 ? 1.189 -2.829 23.654 1.00 42.88 180 PHE A O 1
ATOM 1452 N N . ILE A 1 181 ? -0.247 -2.894 25.373 1.00 38.09 181 ILE A N 1
ATOM 1453 C CA . ILE A 1 181 ? 0.182 -1.623 25.963 1.00 38.09 181 ILE A CA 1
ATOM 1454 C C . ILE A 1 181 ? 0.855 -1.948 27.303 1.00 38.09 181 ILE A C 1
ATOM 1456 O O . ILE A 1 181 ? 0.174 -2.404 28.226 1.00 38.09 181 ILE A O 1
ATOM 1460 N N . PRO A 1 182 ? 2.170 -1.714 27.472 1.00 35.78 182 PRO A N 1
ATOM 1461 C CA . PRO A 1 182 ? 2.742 -1.494 28.790 1.00 35.78 182 PRO A CA 1
ATOM 1462 C C . PRO A 1 182 ? 2.193 -0.153 29.286 1.00 35.78 182 PRO A C 1
ATOM 1464 O O . PRO A 1 182 ? 2.722 0.912 28.981 1.00 35.78 182 PRO A O 1
ATOM 1467 N N . VAL A 1 183 ? 1.066 -0.193 29.991 1.00 38.81 183 VAL A N 1
ATOM 1468 C CA . VAL A 1 183 ? 0.458 1.001 30.583 1.00 38.81 183 VAL A CA 1
ATOM 1469 C C . VAL A 1 183 ? 1.386 1.477 31.709 1.00 38.81 183 VAL A C 1
ATOM 1471 O O . VAL A 1 183 ? 1.720 0.666 32.580 1.00 38.81 183 VAL A O 1
ATOM 1474 N N . PRO A 1 184 ? 1.823 2.753 31.739 1.00 39.72 184 PRO A N 1
ATOM 1475 C CA . PRO A 1 184 ? 2.519 3.308 32.895 1.00 39.72 184 PRO A CA 1
ATOM 1476 C C . PRO A 1 184 ? 1.688 3.054 34.157 1.00 39.72 184 PRO A C 1
ATOM 1478 O O . PRO A 1 184 ? 0.469 3.229 34.143 1.00 39.72 184 PRO A O 1
ATOM 1481 N N . SER A 1 185 ? 2.326 2.631 35.251 1.00 43.19 185 SER A N 1
ATOM 1482 C CA . SER A 1 185 ? 1.662 2.176 36.489 1.00 43.19 185 SER A CA 1
ATOM 1483 C C . SER A 1 185 ? 0.637 3.166 37.064 1.00 43.19 185 SER A C 1
ATOM 1485 O O . SER A 1 185 ? -0.268 2.766 37.794 1.00 43.19 185 SER A O 1
ATOM 1487 N N . GLU A 1 186 ? 0.743 4.436 36.686 1.00 44.62 186 GLU A N 1
ATOM 1488 C CA . GLU A 1 186 ? -0.136 5.549 37.044 1.00 44.62 186 GLU A CA 1
ATOM 1489 C C . GLU A 1 186 ? -1.554 5.452 36.437 1.00 44.62 186 GLU A C 1
ATOM 1491 O O . GLU A 1 186 ? -2.483 6.044 36.982 1.00 44.62 186 GLU A O 1
ATOM 1496 N N . PHE A 1 187 ? -1.758 4.661 35.373 1.00 45.22 187 PHE A N 1
ATOM 1497 C CA . PHE A 1 187 ? -3.054 4.485 34.688 1.00 45.22 187 PHE A CA 1
ATOM 1498 C C . PHE A 1 187 ? -3.660 3.075 34.829 1.00 45.22 187 PHE A C 1
ATOM 1500 O O . PHE A 1 187 ? -4.722 2.790 34.275 1.00 45.22 187 PHE A O 1
ATOM 1507 N N . SER A 1 188 ? -3.039 2.204 35.632 1.00 42.69 188 SER A N 1
ATOM 1508 C CA . SER A 1 188 ? -3.447 0.800 35.841 1.00 42.69 188 SER A CA 1
ATOM 1509 C C . SER A 1 188 ? -4.886 0.630 36.379 1.00 42.69 188 SER A C 1
ATOM 1511 O O . SER A 1 188 ? -5.508 -0.413 36.203 1.00 42.69 188 SER A O 1
ATOM 1513 N N . GLY A 1 189 ? -5.455 1.672 36.999 1.00 35.09 189 GLY A N 1
ATOM 1514 C CA . GLY A 1 189 ? -6.808 1.652 37.569 1.00 35.09 189 GLY A CA 1
ATOM 1515 C C . GLY A 1 189 ? -7.952 2.022 36.614 1.00 35.09 189 GLY A C 1
ATOM 1516 O O . GLY A 1 189 ? -9.104 1.986 37.041 1.00 35.09 189 GLY A O 1
ATOM 1517 N N . VAL A 1 190 ? -7.670 2.401 35.360 1.00 38.72 190 VAL A N 1
ATOM 1518 C CA . VAL A 1 190 ? -8.680 2.892 34.396 1.00 38.72 190 VAL A CA 1
ATOM 1519 C C . VAL A 1 190 ? -8.567 2.148 33.064 1.00 38.72 190 VAL A C 1
ATOM 1521 O O . VAL A 1 190 ? -8.478 2.757 32.003 1.00 38.72 190 VAL A O 1
ATOM 1524 N N . LEU A 1 191 ? -8.546 0.816 33.095 1.00 36.94 191 LEU A N 1
ATOM 1525 C CA . LEU A 1 191 ? -8.664 0.022 31.872 1.00 36.94 191 LEU A CA 1
ATOM 1526 C C . LEU A 1 191 ? -10.120 -0.408 31.682 1.00 36.94 191 LEU A C 1
ATOM 1528 O O . LEU A 1 191 ? -10.618 -1.208 32.476 1.00 36.94 191 LEU A O 1
ATOM 1532 N N . PRO A 1 192 ? -10.830 0.085 30.650 1.00 38.25 192 PRO A N 1
ATOM 1533 C CA . PRO A 1 192 ? -12.026 -0.590 30.182 1.00 38.25 192 PRO A CA 1
ATOM 1534 C C . PRO A 1 192 ? -11.614 -1.969 29.671 1.00 38.25 192 PRO A C 1
ATOM 1536 O O . PRO A 1 192 ? -10.666 -2.100 28.896 1.00 38.25 192 PRO A O 1
ATOM 1539 N N . GLU A 1 193 ? -12.325 -2.999 30.116 1.00 40.78 193 GLU A N 1
ATOM 1540 C CA . GLU A 1 193 ? -12.274 -4.328 29.520 1.00 40.78 193 GLU A CA 1
ATOM 1541 C C . GLU A 1 193 ? -12.371 -4.208 27.992 1.00 40.78 193 GLU A C 1
ATOM 1543 O O . GLU A 1 193 ? -13.309 -3.592 27.496 1.00 40.78 193 GLU A O 1
ATOM 1548 N N . ASN A 1 194 ? -11.414 -4.796 27.265 1.00 45.03 194 ASN A N 1
ATOM 1549 C CA . ASN A 1 194 ? -11.503 -5.151 25.845 1.00 45.03 194 ASN A CA 1
ATOM 1550 C C . ASN A 1 194 ? -12.294 -4.148 24.982 1.00 45.03 194 ASN A C 1
ATOM 1552 O O . ASN A 1 194 ? -13.495 -4.337 24.767 1.00 45.03 194 ASN A O 1
ATOM 1556 N N . PHE A 1 195 ? -11.644 -3.112 24.441 1.00 51.22 195 PHE A N 1
ATOM 1557 C CA . PHE A 1 195 ? -12.321 -2.234 23.486 1.00 51.22 195 PHE A CA 1
ATOM 1558 C C . PHE A 1 195 ? -12.890 -3.068 22.335 1.00 51.22 195 PHE A C 1
ATOM 1560 O O . PHE A 1 195 ? -12.160 -3.714 21.584 1.00 51.22 195 PHE A O 1
ATOM 1567 N N . ALA A 1 196 ? -14.219 -3.078 22.219 1.00 61.31 196 ALA A N 1
ATOM 1568 C CA . ALA A 1 196 ? -14.878 -3.686 21.083 1.00 61.31 196 ALA A CA 1
ATOM 1569 C C . ALA A 1 196 ? -14.371 -2.985 19.816 1.00 61.31 196 ALA A C 1
ATOM 1571 O O . ALA A 1 196 ? -14.369 -1.750 19.738 1.00 61.31 196 ALA A O 1
ATOM 1572 N N . SER A 1 197 ? -14.005 -3.769 18.799 1.00 67.94 197 SER A N 1
ATOM 1573 C CA . SER A 1 197 ? -13.681 -3.277 17.451 1.00 67.94 197 SER A CA 1
ATOM 1574 C C . SER A 1 197 ? -14.773 -2.360 16.888 1.00 67.94 197 SER A C 1
ATOM 1576 O O . SER A 1 197 ? -14.550 -1.621 15.941 1.00 67.94 197 SER A O 1
ATOM 1578 N N . SER A 1 198 ? -15.978 -2.388 17.476 1.00 79.94 198 SER A N 1
ATOM 1579 C CA . SER A 1 198 ? -17.122 -1.572 17.069 1.00 79.94 198 SER A CA 1
ATOM 1580 C C . SER A 1 198 ? -17.437 -1.761 15.579 1.00 79.94 198 SER A C 1
ATOM 1582 O O . SER A 1 198 ? -17.883 -0.836 14.905 1.00 79.94 198 SER A O 1
ATOM 1584 N N . GLY A 1 199 ? -17.175 -2.978 15.080 1.00 84.38 199 GLY A N 1
ATOM 1585 C CA . GLY A 1 199 ? -17.379 -3.381 13.691 1.00 84.38 199 GLY A CA 1
ATOM 1586 C C . GLY A 1 199 ? -16.299 -2.915 12.712 1.00 84.38 199 GLY A C 1
ATOM 1587 O O . GLY A 1 199 ? -16.506 -3.071 11.511 1.00 84.38 199 GLY A O 1
ATOM 1588 N N . ILE A 1 200 ? -15.179 -2.349 13.180 1.00 86.56 200 ILE A N 1
ATOM 1589 C CA . ILE A 1 200 ? -14.090 -1.865 12.321 1.00 86.56 200 ILE A CA 1
ATOM 1590 C C . ILE A 1 200 ? -12.713 -2.363 12.768 1.00 86.56 200 ILE A C 1
ATOM 1592 O O . ILE A 1 200 ? -12.437 -2.500 13.962 1.00 86.56 200 ILE A O 1
ATOM 1596 N N . GLN A 1 201 ? -11.832 -2.576 11.798 1.00 88.69 201 GLN A N 1
ATOM 1597 C CA . GLN A 1 201 ? -10.419 -2.870 12.006 1.00 88.69 201 GLN A CA 1
ATOM 1598 C C . GLN A 1 201 ? -9.581 -1.854 11.230 1.00 88.69 201 GLN A C 1
ATOM 1600 O O . GLN A 1 201 ? -9.797 -1.677 10.030 1.00 88.69 201 GLN A O 1
ATOM 1605 N N . ALA A 1 202 ? -8.651 -1.191 11.912 1.00 90.38 202 ALA A N 1
ATOM 1606 C CA . ALA A 1 202 ? -7.724 -0.245 11.309 1.00 90.38 202 ALA A CA 1
ATOM 1607 C C . ALA A 1 202 ? -6.421 -0.946 10.904 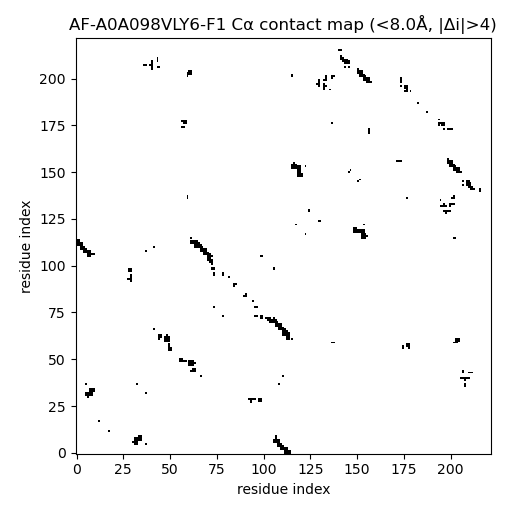1.00 90.38 202 ALA A C 1
ATOM 1609 O O . ALA A 1 202 ? -5.944 -1.846 11.586 1.00 90.38 202 ALA A O 1
ATOM 1610 N N . THR A 1 203 ? -5.820 -0.546 9.795 1.00 92.00 203 THR A N 1
ATOM 1611 C CA . THR A 1 203 ? -4.539 -1.084 9.342 1.00 92.00 203 THR A CA 1
ATOM 1612 C C . THR A 1 203 ? -3.702 0.052 8.786 1.00 92.00 203 THR A C 1
ATOM 1614 O O . THR A 1 203 ? -4.104 0.721 7.840 1.00 92.00 203 THR A O 1
ATOM 1617 N N . ILE A 1 204 ? -2.537 0.275 9.376 1.00 93.50 204 ILE A N 1
ATOM 1618 C CA . ILE A 1 204 ? -1.609 1.320 8.953 1.00 93.50 204 ILE A CA 1
ATOM 1619 C C . ILE A 1 204 ? -0.815 0.834 7.733 1.00 93.50 204 ILE A C 1
ATOM 1621 O O . ILE A 1 204 ? -0.364 -0.314 7.726 1.00 93.50 204 ILE A O 1
ATOM 1625 N N . ILE A 1 205 ? -0.606 1.696 6.736 1.00 94.56 205 ILE A N 1
ATOM 1626 C CA . ILE A 1 205 ? 0.180 1.435 5.515 1.00 94.56 205 ILE A CA 1
ATOM 1627 C C . ILE A 1 205 ? 1.167 2.575 5.219 1.00 94.56 205 ILE A C 1
ATOM 1629 O O . ILE A 1 205 ? 1.104 3.620 5.843 1.00 94.56 205 ILE A O 1
ATOM 1633 N N . ASP A 1 206 ? 2.018 2.380 4.209 1.00 93.25 206 ASP A N 1
ATOM 1634 C CA . ASP A 1 206 ? 2.972 3.366 3.676 1.00 93.25 206 ASP A CA 1
ATOM 1635 C C . ASP A 1 206 ? 4.046 3.839 4.666 1.00 93.25 206 ASP A C 1
ATOM 1637 O O . ASP A 1 206 ? 4.022 4.930 5.231 1.00 93.25 206 ASP A O 1
ATOM 1641 N N . TYR A 1 207 ? 5.073 3.007 4.824 1.00 93.62 207 TYR A N 1
ATOM 1642 C CA . TYR A 1 207 ? 6.152 3.265 5.773 1.00 93.62 207 TYR A CA 1
ATOM 1643 C C . TYR A 1 207 ? 7.356 3.997 5.167 1.00 93.62 207 TYR A C 1
ATOM 1645 O O . TYR A 1 207 ? 8.462 3.937 5.716 1.00 93.62 207 TYR A O 1
ATOM 1653 N N . SER A 1 208 ? 7.169 4.690 4.040 1.00 90.06 208 SER A N 1
ATOM 1654 C CA . SER A 1 208 ? 8.255 5.294 3.251 1.00 90.06 208 SER A CA 1
ATOM 1655 C C . SER A 1 208 ? 9.117 6.272 4.061 1.00 90.06 208 SER A C 1
ATOM 1657 O O . SER A 1 208 ? 10.337 6.318 3.902 1.00 90.06 208 SER A O 1
ATOM 1659 N N . LEU A 1 209 ? 8.501 7.026 4.979 1.00 89.62 209 LEU A N 1
ATOM 1660 C CA . LEU A 1 209 ? 9.180 7.996 5.852 1.00 89.62 209 LEU A CA 1
ATOM 1661 C C . LEU A 1 209 ? 9.356 7.512 7.295 1.00 89.62 209 LEU A C 1
ATOM 1663 O O . LEU A 1 209 ? 9.918 8.230 8.131 1.00 89.62 209 LEU A O 1
ATOM 1667 N N . SER A 1 210 ? 8.893 6.301 7.596 1.00 89.81 210 SER A N 1
ATOM 1668 C CA . SER A 1 210 ? 8.842 5.786 8.955 1.00 89.81 210 SER A CA 1
ATOM 1669 C C . SER A 1 210 ? 10.214 5.465 9.527 1.00 89.81 210 SER A C 1
ATOM 1671 O O . SER A 1 210 ? 11.201 5.255 8.810 1.00 89.81 210 SER A O 1
ATOM 1673 N N . ARG A 1 211 ? 10.279 5.401 10.860 1.00 84.12 211 ARG A N 1
ATOM 1674 C CA . ARG A 1 211 ? 11.461 4.929 11.584 1.00 84.12 211 ARG A CA 1
ATOM 1675 C C . ARG A 1 211 ? 11.088 3.936 12.666 1.00 84.12 211 ARG A C 1
ATOM 1677 O O . ARG A 1 211 ? 10.214 4.187 13.489 1.00 84.12 211 ARG A O 1
ATOM 1684 N N . LEU A 1 212 ? 11.837 2.841 12.704 1.00 77.88 212 LEU A N 1
ATOM 1685 C CA . LEU A 1 212 ? 11.815 1.894 13.808 1.00 77.88 212 LEU A CA 1
ATOM 1686 C C . LEU A 1 212 ? 12.922 2.272 14.794 1.00 77.88 212 LEU A C 1
ATOM 1688 O O . LEU A 1 212 ? 14.093 2.354 14.414 1.00 77.88 212 LEU A O 1
ATOM 1692 N N . GLN A 1 213 ? 12.568 2.523 16.055 1.00 63.19 213 GLN A N 1
ATOM 1693 C CA . GLN A 1 213 ? 13.574 2.652 17.106 1.00 63.19 213 GLN A CA 1
ATOM 1694 C C . GLN A 1 213 ? 14.072 1.256 17.521 1.00 63.19 213 GLN A C 1
ATOM 1696 O O . GLN A 1 213 ? 13.263 0.334 17.622 1.00 63.19 213 GLN A O 1
ATOM 1701 N N . PRO A 1 214 ? 15.373 1.070 17.820 1.00 51.31 214 PRO A N 1
ATOM 1702 C CA . PRO A 1 214 ? 15.921 -0.231 18.219 1.00 51.31 214 PRO A CA 1
ATOM 1703 C C . PRO A 1 214 ? 15.239 -0.859 19.4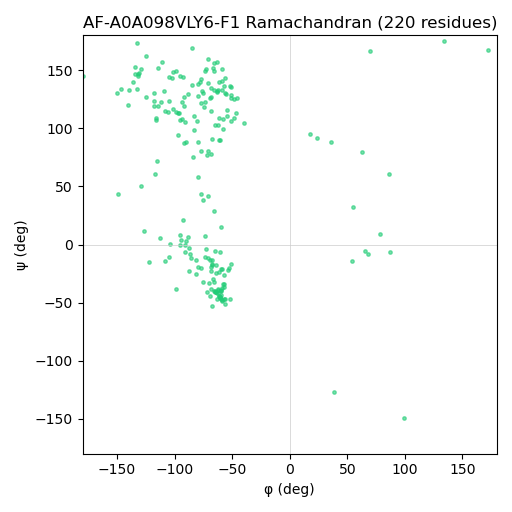46 1.00 51.31 214 PRO A C 1
ATOM 1705 O O . PRO A 1 214 ? 15.213 -2.077 19.578 1.00 51.31 214 PRO A O 1
ATOM 1708 N N . SER A 1 215 ? 14.657 -0.047 20.332 1.00 47.56 215 SER A N 1
ATOM 1709 C CA . SER A 1 215 ? 13.892 -0.502 21.501 1.00 47.56 215 SER A CA 1
ATOM 1710 C C . SER A 1 215 ? 12.571 -1.197 21.146 1.00 47.56 215 SER A C 1
ATOM 1712 O O . SER A 1 215 ? 12.048 -1.943 21.971 1.00 47.56 215 SER A O 1
ATOM 1714 N N . ALA A 1 216 ? 12.056 -1.019 19.924 1.00 44.12 216 ALA A N 1
ATOM 1715 C CA . ALA A 1 216 ? 10.865 -1.710 19.429 1.00 44.12 216 ALA A CA 1
ATOM 1716 C C . ALA A 1 216 ? 11.121 -3.197 19.105 1.00 44.12 216 ALA A C 1
ATOM 1718 O O . ALA A 1 216 ? 10.170 -3.958 18.958 1.00 44.12 216 ALA A O 1
ATOM 1719 N N . PHE A 1 217 ? 12.386 -3.649 19.087 1.00 42.66 217 PHE A N 1
ATOM 1720 C CA . PHE A 1 217 ? 12.747 -5.075 19.031 1.00 42.66 217 PHE A CA 1
ATOM 1721 C C . PHE A 1 217 ? 12.515 -5.822 20.356 1.00 42.66 217 PHE A C 1
ATOM 1723 O O . PHE A 1 217 ? 12.868 -6.995 20.469 1.00 42.66 217 PHE A O 1
ATOM 1730 N N . CYS A 1 218 ? 11.890 -5.201 21.364 1.00 34.59 218 CYS A N 1
ATOM 1731 C CA . CYS A 1 218 ? 11.515 -5.873 22.611 1.00 34.59 218 CYS A CA 1
ATOM 1732 C C . CYS A 1 218 ? 10.286 -6.798 22.450 1.00 34.59 218 CYS A C 1
ATOM 1734 O O . CYS A 1 218 ? 9.449 -6.904 23.337 1.00 34.59 218 CYS A O 1
ATOM 1736 N N . PHE A 1 219 ? 10.193 -7.501 21.324 1.00 37.03 219 PHE A N 1
ATOM 1737 C CA . PHE A 1 219 ? 9.500 -8.779 21.218 1.00 37.03 219 PHE A CA 1
ATOM 1738 C C . PHE A 1 219 ? 10.555 -9.836 20.890 1.00 37.03 219 PHE A C 1
ATOM 1740 O O . PHE A 1 219 ? 10.700 -10.287 19.763 1.00 37.03 219 PHE A O 1
ATOM 1747 N N . SER A 1 220 ? 11.364 -10.128 21.912 1.00 30.03 220 SER A N 1
ATOM 1748 C CA . SER A 1 220 ? 11.967 -11.430 22.199 1.00 30.03 220 SER A CA 1
ATOM 1749 C C . SER A 1 220 ? 11.986 -12.431 21.030 1.00 30.03 220 SER A C 1
ATOM 1751 O O . SER A 1 220 ? 11.064 -13.230 20.877 1.00 30.03 220 SER A O 1
ATOM 1753 N N . LEU A 1 221 ? 13.104 -12.476 20.300 1.00 28.88 221 LEU A N 1
ATOM 1754 C CA . LEU A 1 221 ? 13.645 -13.750 19.821 1.00 28.88 221 LEU A CA 1
ATOM 1755 C C . LEU A 1 221 ? 13.977 -14.604 21.060 1.00 28.88 221 LEU A C 1
ATOM 1757 O O . LEU A 1 221 ? 15.076 -14.498 21.606 1.00 28.88 221 LEU A O 1
ATOM 1761 N N . ILE A 1 222 ? 13.009 -15.393 21.528 1.00 32.19 222 ILE A N 1
ATOM 1762 C CA . ILE A 1 222 ? 13.209 -16.569 22.390 1.00 32.19 222 ILE A CA 1
ATOM 1763 C C . ILE A 1 222 ? 12.477 -17.726 21.723 1.00 32.19 222 ILE A C 1
ATOM 1765 O O . ILE A 1 222 ? 11.296 -17.527 21.362 1.00 32.19 222 ILE A O 1
#

Radius of gyration: 20.43 Å; Cα contacts (8 Å, |Δi|>4): 286; chains: 1; bounding box: 49×46×61 Å

Mean predicted aligned error: 11.81 Å

Secondary structure (DSSP, 8-state):
-EEEEEEE-----SSS------TTS---PPP-B-HHHHHHHHHHHHHHSPP-PSSPPP-SB--EEEEEEEESSPPHHHHHHHHHHHHHH--SSPPGGGGGGGGGG-EEEEEEE----EETTTS----HHHHHHHHHHS--S-B-S---GGGEEEEETT-TT----S-S----------------GGGTT---SS---TTEEEEE---TT-B--GGGG-S---

Neares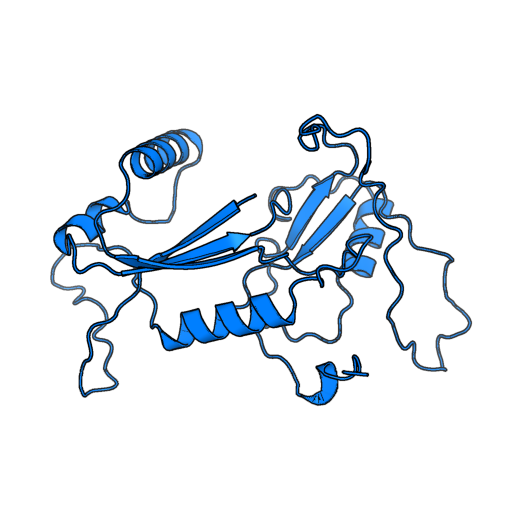t PDB structures (foldseek):
  2wb8-assembly1_A  TM=7.493E-01  e=1.008E-10  Homo sapiens
  6g3a-assembly1_A  TM=7.230E-01  e=1.074E-10  Homo sapiens
  6g39-assembly1_A  TM=7.255E-01  e=1.471E-10  Homo sapiens
  6g36-assembly1_A  TM=7.268E-01  e=2.016E-10  Homo sapiens
  9flt-assembly1_A  TM=7.173E-01  e=5.525E-10  Homo sapiens

Solvent-accessible surface area (backbone atoms only — not comparable to full-atom values): 13828 Å² total; per-residue (Å²): 104,41,78,51,77,41,45,40,49,78,78,81,59,100,47,96,67,79,74,69,78,66,83,86,70,80,74,85,60,59,82,53,44,51,60,67,54,55,49,50,20,50,54,50,40,59,71,54,20,44,61,96,46,92,75,71,53,81,73,38,37,48,38,60,80,48,74,47,82,48,66,35,60,79,54,68,71,59,52,50,52,49,52,59,44,37,76,75,72,55,64,95,68,64,63,69,73,59,50,44,85,48,31,68,76,30,34,32,43,37,38,37,29,53,61,47,61,44,32,45,76,78,45,87,84,82,48,71,61,38,55,54,28,51,59,66,61,67,74,61,102,63,50,46,83,64,81,49,50,74,31,30,17,40,26,56,58,83,53,71,91,74,65,73,83,87,56,96,72,79,82,74,60,74,68,77,70,68,85,84,69,90,68,60,80,92,53,70,89,73,70,76,79,75,74,57,47,60,57,45,44,64,24,39,53,79,46,69,70,37,53,84,58,80,76,72,62,76,69,67,96,120

pLDDT: mean 75.13, std 22.01, range [28.88, 97.56]